Protein AF-A0A7S3HVS8-F1 (afdb_monomer)

Mean predicted aligned error: 10.33 Å

Secondary structure (DSSP, 8-state):
-HHHHHHHHTT-----HHHHHHHTT--EEEEEIIIIIS---EEEEEEEEHHHHS-STTS-TTS------HHHHHHHHHHHHTT---HHHHHHHHHHHHH-GGGGG--SEEEEEEEEETTTEEEEEEEEPPPP-----SS-----------------EEEEEEE-HHHHHHTT----GGGHHHHHHHHHHTT-EEEEEEETTEEEEEEEEEESSSS-TTHHHHHHIIIIIS--EEEEE-SS-HHHHHHHHHHTT----

Nearest PDB structures (foldseek):
  2b8e-assemb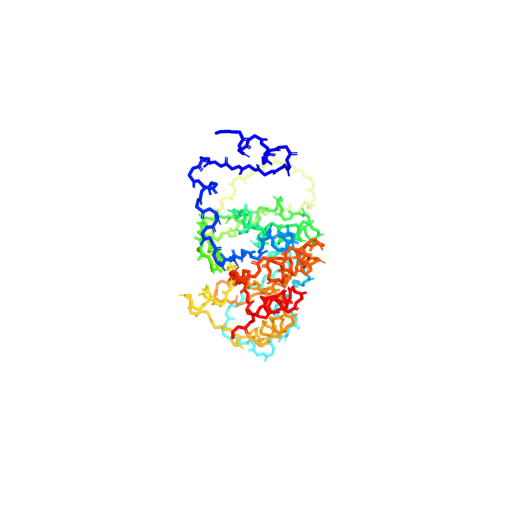ly1_A  TM=8.449E-01  e=7.555E-13  Archaeoglobus fulgidus
  3a1e-assembly1_A  TM=8.587E-01  e=4.313E-12  Archaeoglobus fulgidus
  3a1c-assembly1_A  TM=8.539E-01  e=8.659E-12  Archaeoglobus fulgidus
  4byg-assembly1_A  TM=5.646E-01  e=3.292E-11  Legionella pneumophila subsp. pneumophila str. Philadelphia 1
  7qbz-assembly1_A  TM=5.536E-01  e=2.880E-09  Sulfitobacter sp. NAS-14.1

Solvent-accessible surface area (backbone atoms only — not comparable to full-atom values): 15118 Å² total; per-residue (Å²): 121,66,66,48,56,56,35,43,78,72,74,40,86,62,93,55,71,66,55,65,61,53,57,76,72,62,59,65,49,73,37,55,37,78,55,66,37,19,74,53,58,46,39,62,77,44,82,42,46,50,64,73,74,64,55,68,89,78,54,62,87,82,60,86,72,82,86,70,54,72,68,54,51,44,29,51,51,39,64,63,29,71,80,43,90,47,55,67,31,49,22,50,42,56,47,33,50,70,79,42,65,57,39,88,76,52,66,54,57,41,84,76,44,79,43,81,43,89,97,25,38,39,41,31,32,34,30,51,46,83,73,82,83,75,79,78,86,79,76,94,80,79,97,67,91,71,88,70,75,82,70,83,71,73,66,57,67,44,45,37,39,40,25,33,66,67,42,38,57,75,71,68,47,65,44,75,57,86,52,44,46,61,54,52,54,54,44,32,72,74,32,30,48,62,37,36,34,27,50,70,72,38,69,40,35,45,36,32,28,41,56,89,47,79,44,38,91,61,40,41,60,52,47,45,42,41,40,75,72,67,67,30,47,60,43,76,48,72,92,66,55,68,46,39,49,50,54,38,29,62,72,42,72,38,76,80,132

pLDDT: mean 82.67, std 16.22, range [33.88, 97.12]

Radius of gyration: 24.71 Å; Cα contacts (8 Å, |Δi|>4): 389; chains: 1; bounding box: 69×45×69 Å

Foldseek 3Di:
DVVQVVCVVVVHHDDDPVSVVVVVVAQEDADEVAVTFAVNQKAWDDKDFLDPPQDVPPPDPPDPDPDDDPQRVLLVLLQQLVVPPHSVSVNSNVVSCVVPVCSVVDPQKDWPDWDADPLWGIKTKIWGDPDPDDDPDDDDDDDDPPPDDPPCPPTDIKIKTKGDPVSCVVVVQDCPPSCNVVVQVVLVLVLWFWIWIDINSHTTIITTMDGPDLGPPCSLVVLCCCCVVVVHQYHYDYSGDPNNVVSSCVVSVHDDD

Organism: NCBI:txid182087

Sequence (257 aa):
MVGTGIAASFGCLIKGGDVLENINGITMVVFDKTGTLTAGSPSVKDLINVVMKFKPDKVDPTLKIEKLTKEELLTILHICESSSEHPLAQAMIARVKIDHPQAEKDTTFKLDKFTNINGEGVFAKISRQPQPFTLGDEDGKHEETRDTAVTTQKRKQMTVLCGNDKLLERFNIDLDFNNFRLNMESLEKEGKTVVCMVIDEIPRLLISMEEDHLSKPESLGVVTYLRDVMHLQVAMITGDNEHAAMKVARHLDIPTQ

Structure (mmCIF, N/CA/C/O backbone):
data_AF-A0A7S3HVS8-F1
#
_entry.id   AF-A0A7S3HVS8-F1
#
loop_
_atom_site.group_PDB
_atom_site.id
_atom_site.type_symbol
_atom_site.label_atom_id
_atom_site.label_alt_id
_atom_site.label_comp_id
_atom_site.label_asym_id
_atom_site.label_entity_id
_atom_site.label_seq_id
_atom_site.pdbx_PDB_ins_code
_atom_site.Cartn_x
_atom_site.Cartn_y
_atom_site.Cartn_z
_atom_site.occupancy
_atom_site.B_iso_or_equiv
_atom_site.auth_seq_id
_atom_site.auth_comp_id
_atom_site.auth_asym_id
_atom_site.auth_atom_id
_atom_site.pdbx_PDB_model_num
ATOM 1 N N . MET A 1 1 ? -33.029 18.715 17.774 1.00 62.62 1 MET A N 1
ATOM 2 C CA . MET A 1 1 ? -31.849 19.371 17.157 1.00 62.62 1 MET A CA 1
ATOM 3 C C . MET A 1 1 ? -30.836 19.934 18.172 1.00 62.62 1 MET A C 1
ATOM 5 O O . MET A 1 1 ? -29.772 20.363 17.763 1.00 62.62 1 MET A O 1
ATOM 9 N N . VAL A 1 2 ? -31.097 19.902 19.490 1.00 83.25 2 VAL A N 1
ATOM 10 C CA . VAL A 1 2 ? -30.117 20.343 20.512 1.00 83.25 2 VAL A CA 1
ATOM 11 C C . VAL A 1 2 ? -28.917 19.384 20.619 1.00 83.25 2 VAL A C 1
ATOM 13 O O . VAL A 1 2 ? -27.785 19.835 20.750 1.00 83.25 2 VAL A O 1
ATOM 16 N N . GLY A 1 3 ? -29.142 18.069 20.484 1.00 83.62 3 GLY A N 1
ATOM 17 C CA . GLY A 1 3 ? -28.089 17.049 20.613 1.00 83.62 3 GLY A CA 1
ATOM 18 C C . GLY A 1 3 ? -26.937 17.187 19.611 1.00 83.62 3 GLY A C 1
ATOM 19 O O . GLY A 1 3 ? -25.781 17.047 19.992 1.00 83.62 3 GLY A O 1
ATOM 20 N N . THR A 1 4 ? -27.221 17.554 18.356 1.00 88.38 4 THR A N 1
ATOM 21 C CA . THR A 1 4 ? -26.181 17.797 17.339 1.00 88.38 4 THR A CA 1
ATOM 22 C C . THR A 1 4 ? -25.345 19.041 17.655 1.00 88.38 4 THR A C 1
ATOM 24 O O . THR A 1 4 ? -24.153 19.061 17.368 1.00 88.38 4 THR A O 1
ATOM 27 N N . GLY A 1 5 ? -25.944 20.063 18.281 1.00 89.19 5 GLY A N 1
ATOM 28 C CA . GLY A 1 5 ? -25.231 21.262 18.735 1.00 89.19 5 GLY A CA 1
ATOM 29 C C . GLY A 1 5 ? -24.308 20.988 19.924 1.00 89.19 5 GLY A C 1
ATOM 30 O O . GLY A 1 5 ? -23.183 21.474 19.945 1.00 89.19 5 GLY A O 1
ATOM 31 N N . ILE A 1 6 ? -24.746 20.157 20.879 1.00 90.69 6 ILE A N 1
ATOM 32 C CA . ILE A 1 6 ? -23.895 19.711 21.994 1.00 90.69 6 ILE A CA 1
ATOM 33 C C . ILE A 1 6 ? -22.717 18.889 21.460 1.00 90.69 6 ILE A C 1
ATOM 35 O O . ILE A 1 6 ? -21.579 19.169 21.820 1.00 90.69 6 ILE A O 1
ATOM 39 N N . ALA A 1 7 ? -22.973 17.926 20.568 1.00 90.88 7 ALA A N 1
ATOM 40 C CA . ALA A 1 7 ? -21.927 17.114 19.946 1.00 90.88 7 ALA A CA 1
ATOM 41 C C . ALA A 1 7 ? -20.866 17.978 19.235 1.00 90.88 7 ALA A C 1
ATOM 43 O O . ALA A 1 7 ? -19.670 17.747 19.410 1.00 90.88 7 ALA A O 1
ATOM 44 N N . ALA A 1 8 ? -21.287 19.024 18.515 1.00 92.62 8 ALA A N 1
ATOM 45 C CA . ALA A 1 8 ? -20.373 19.946 17.840 1.00 92.62 8 ALA A CA 1
ATOM 46 C C . ALA A 1 8 ? -19.447 20.697 18.816 1.00 92.62 8 ALA A C 1
ATOM 48 O O . ALA A 1 8 ? -18.271 20.883 18.508 1.00 92.62 8 ALA A O 1
ATOM 49 N N . SER A 1 9 ? -19.927 21.058 20.012 1.00 94.31 9 SER A N 1
ATOM 50 C CA . SER A 1 9 ? -19.095 21.660 21.072 1.00 94.31 9 SER A CA 1
ATOM 51 C C . SER A 1 9 ? -18.004 20.718 21.601 1.00 94.31 9 SER A C 1
ATOM 53 O O . SER A 1 9 ? -17.026 21.190 22.174 1.00 94.31 9 SER A O 1
ATOM 55 N N . PHE A 1 10 ? -18.147 19.406 21.386 1.00 93.25 10 PHE A N 1
ATOM 56 C CA . PHE A 1 10 ? -17.132 18.385 21.673 1.00 93.25 10 PHE A CA 1
ATOM 57 C C . PHE A 1 10 ? -16.332 17.961 20.428 1.00 93.25 10 PHE A C 1
ATOM 59 O O . PHE A 1 10 ? -15.576 16.996 20.482 1.00 93.25 10 PHE A O 1
ATOM 66 N N . GLY A 1 11 ? -16.483 18.662 19.298 1.00 93.69 11 GLY A N 1
ATOM 67 C CA . GLY A 1 11 ? -15.787 18.341 18.048 1.00 93.69 11 GLY A CA 1
ATOM 68 C C . GLY A 1 11 ? -16.400 17.181 17.254 1.00 93.69 11 GLY A C 1
ATOM 69 O O . GLY A 1 11 ? -15.793 16.710 16.296 1.00 93.69 11 GLY A O 1
ATOM 70 N N . CYS A 1 12 ? -17.605 16.725 17.606 1.00 91.88 12 CYS A N 1
ATOM 71 C CA . CYS A 1 12 ? -18.313 15.669 16.888 1.00 91.88 12 CYS A CA 1
ATOM 72 C C . CYS A 1 12 ? -19.323 16.263 15.896 1.00 91.88 12 CYS A C 1
ATOM 74 O O . CYS A 1 12 ? -20.314 16.882 16.288 1.00 91.88 12 CYS A O 1
ATOM 76 N N . LEU A 1 13 ? -19.111 16.036 14.598 1.00 94.06 13 LEU A N 1
ATOM 77 C CA . LEU A 1 13 ? -20.052 16.445 13.555 1.00 94.06 13 LEU A CA 1
ATOM 78 C C . LEU A 1 13 ? -21.034 15.311 13.238 1.00 94.06 13 LEU A C 1
ATOM 80 O O . LEU A 1 13 ? -20.653 14.312 12.633 1.00 94.06 13 LEU A O 1
ATOM 84 N N . ILE A 1 14 ? -22.311 15.495 13.581 1.00 91.00 14 ILE A N 1
ATOM 85 C CA . ILE A 1 14 ? -23.375 14.523 13.292 1.00 91.00 14 ILE A CA 1
ATOM 86 C C . ILE A 1 14 ? -24.316 15.088 12.225 1.00 91.00 14 ILE A C 1
ATOM 88 O O . ILE A 1 14 ? -24.925 16.143 12.410 1.00 91.00 14 ILE A O 1
ATOM 92 N N . LYS A 1 15 ? -24.435 14.383 11.095 1.00 89.88 15 LYS A N 1
ATOM 93 C CA . LYS A 1 15 ? -25.248 14.793 9.942 1.00 89.88 15 LYS A CA 1
ATOM 94 C C . LYS A 1 15 ? -26.636 14.143 9.988 1.00 89.88 15 LYS A C 1
ATOM 96 O O . LYS A 1 15 ? -26.857 13.148 9.314 1.00 89.88 15 LYS A O 1
ATOM 101 N N . GLY A 1 16 ? -27.551 14.725 10.762 1.00 86.56 16 GLY A N 1
ATOM 102 C CA . GLY A 1 16 ? -28.942 14.257 10.879 1.00 86.56 16 GLY A CA 1
ATOM 103 C C . GLY A 1 16 ? -29.340 13.910 12.315 1.00 86.56 16 GLY A C 1
ATOM 104 O O . GLY A 1 16 ? -28.497 13.567 13.140 1.00 86.56 16 GLY A O 1
ATOM 105 N N . GLY A 1 17 ? -30.627 14.062 12.639 1.00 85.88 17 GLY A N 1
ATOM 106 C CA . GLY A 1 17 ? -31.164 13.704 13.961 1.00 85.88 17 GLY A CA 1
ATOM 107 C C . GLY A 1 17 ? -31.431 12.204 14.109 1.00 85.88 17 GLY A C 1
ATOM 108 O O . GLY A 1 17 ? -31.236 11.649 15.181 1.00 85.88 17 GLY A O 1
ATOM 109 N N . ASP A 1 18 ? -31.783 11.552 13.007 1.00 89.75 18 ASP A N 1
ATOM 110 C CA . ASP A 1 18 ? -31.950 10.106 12.859 1.00 89.75 18 ASP A CA 1
ATOM 111 C C . ASP A 1 18 ? -30.661 9.333 13.180 1.00 89.75 18 ASP A C 1
ATOM 113 O O . ASP A 1 18 ? -30.699 8.290 13.825 1.00 89.75 18 ASP A O 1
ATOM 117 N N . VAL A 1 19 ? -29.494 9.876 12.816 1.00 90.75 19 VAL A N 1
ATOM 118 C CA . VAL A 1 19 ? -28.190 9.272 13.143 1.00 90.75 19 VAL A CA 1
ATOM 119 C C . VAL A 1 19 ? -27.964 9.188 14.659 1.00 90.75 19 VAL A C 1
ATOM 121 O O . VAL A 1 19 ? -27.445 8.183 15.142 1.00 90.75 19 VAL A O 1
ATOM 124 N N . LEU A 1 20 ? -28.377 10.213 15.418 1.00 86.94 20 LEU A N 1
ATOM 125 C CA . LEU A 1 20 ? -28.283 10.211 16.885 1.00 86.94 20 LEU A CA 1
ATOM 126 C C . LEU A 1 20 ? -29.159 9.123 17.511 1.00 86.94 20 LEU A C 1
ATOM 128 O O . LEU A 1 20 ? -28.749 8.502 18.488 1.00 86.94 20 LEU A O 1
ATOM 132 N N . GLU A 1 21 ? -30.346 8.897 16.954 1.00 87.19 21 GLU A N 1
ATOM 133 C CA . GLU A 1 21 ? -31.264 7.856 17.421 1.00 87.19 21 GLU A CA 1
ATOM 134 C C . GLU A 1 21 ? -30.720 6.458 17.095 1.00 87.19 21 GLU A C 1
ATOM 136 O O . GLU A 1 21 ? -30.712 5.574 17.954 1.00 87.19 21 GLU A O 1
ATOM 141 N N . ASN A 1 22 ? -30.179 6.279 15.886 1.00 89.81 22 ASN A N 1
ATOM 142 C CA . ASN A 1 22 ? -29.647 5.001 15.413 1.00 89.81 22 ASN A CA 1
ATOM 143 C C . ASN A 1 22 ? -28.369 4.564 16.144 1.00 89.81 22 ASN A C 1
ATOM 145 O O . ASN A 1 22 ? -28.172 3.366 16.353 1.00 89.81 22 ASN A O 1
ATOM 149 N N . ILE A 1 23 ? -27.511 5.505 16.562 1.00 90.69 23 ILE A N 1
ATOM 150 C CA . ILE A 1 23 ? -26.254 5.199 17.273 1.00 90.69 23 ILE A CA 1
ATOM 151 C C . ILE A 1 23 ? -26.493 4.375 18.544 1.00 90.69 23 ILE A C 1
ATOM 153 O O . ILE A 1 23 ? -25.687 3.504 18.862 1.00 90.69 23 ILE A O 1
ATOM 157 N N . ASN A 1 24 ? -27.610 4.598 19.243 1.00 87.75 24 ASN A N 1
ATOM 158 C CA . ASN A 1 24 ? -27.930 3.878 20.477 1.00 87.75 24 ASN A CA 1
ATOM 159 C C . ASN A 1 24 ? -28.154 2.367 20.262 1.00 87.75 24 ASN A C 1
ATOM 161 O O . ASN A 1 24 ? -28.041 1.589 21.203 1.00 87.75 24 ASN A O 1
ATOM 165 N N . GLY A 1 25 ? -28.489 1.945 19.039 1.00 92.50 25 GLY A N 1
ATOM 166 C CA . GLY A 1 25 ? -28.705 0.537 18.698 1.00 92.50 25 GLY A CA 1
ATOM 167 C C . GLY A 1 25 ? -27.450 -0.207 18.236 1.00 92.50 25 GLY A C 1
ATOM 168 O O . GLY A 1 25 ? -27.534 -1.398 17.941 1.00 92.50 25 GLY A O 1
ATOM 169 N N . ILE A 1 26 ? -26.303 0.469 18.121 1.00 94.94 26 ILE A N 1
ATOM 170 C CA . ILE A 1 26 ? -25.075 -0.142 17.606 1.00 94.94 26 ILE A CA 1
ATOM 171 C C . ILE A 1 26 ? -24.476 -1.074 18.661 1.00 94.94 26 ILE A C 1
ATOM 173 O O . ILE A 1 26 ? -24.279 -0.688 19.807 1.00 94.94 26 ILE A O 1
ATOM 177 N N . THR A 1 27 ? -24.126 -2.292 18.247 1.00 96.75 27 THR A N 1
ATOM 178 C CA . THR A 1 27 ? -23.463 -3.298 19.094 1.00 96.75 27 THR A CA 1
ATOM 179 C C . THR A 1 27 ? -22.018 -3.577 18.680 1.00 96.75 27 THR A C 1
ATOM 181 O O . THR A 1 27 ? -21.279 -4.221 19.424 1.00 96.75 27 THR A O 1
ATOM 184 N N . MET A 1 28 ? -21.609 -3.114 17.495 1.00 96.06 28 MET A N 1
ATOM 185 C CA . MET A 1 28 ? -20.282 -3.345 16.933 1.00 96.06 28 MET A CA 1
ATOM 186 C C . MET A 1 28 ? -19.733 -2.088 16.261 1.00 96.06 28 MET A C 1
ATOM 188 O O . MET A 1 28 ? -20.431 -1.433 15.488 1.00 96.06 28 MET A O 1
ATOM 192 N N . VAL A 1 29 ? -18.456 -1.805 16.505 1.00 96.12 29 VAL A N 1
ATOM 193 C CA . VAL A 1 29 ? -17.678 -0.787 15.796 1.00 96.12 29 VAL A CA 1
ATOM 194 C C . VAL A 1 29 ? -16.601 -1.487 14.976 1.00 96.12 29 VAL A C 1
ATOM 196 O O . VAL A 1 29 ? -15.766 -2.212 15.516 1.00 96.12 29 VAL A O 1
ATOM 199 N N . VAL A 1 30 ? -16.618 -1.263 13.664 1.00 96.69 30 VAL A N 1
ATOM 200 C CA . VAL A 1 30 ? -15.567 -1.731 12.756 1.00 96.69 30 VAL A CA 1
ATOM 201 C C . VAL A 1 30 ? -14.720 -0.531 12.370 1.00 96.69 30 VAL A C 1
ATOM 203 O O . VAL A 1 30 ? -15.211 0.403 11.737 1.00 96.69 30 VAL A O 1
ATOM 206 N N . PHE A 1 31 ? -13.457 -0.546 12.770 1.00 95.81 31 PHE A N 1
ATOM 207 C CA . PHE A 1 31 ? -12.507 0.491 12.410 1.00 95.81 31 PHE A CA 1
ATOM 208 C C . PHE A 1 31 ? -11.869 0.188 11.062 1.00 95.81 31 PHE A C 1
ATOM 210 O O . PHE A 1 31 ? -11.386 -0.919 10.831 1.00 95.81 31 PHE A O 1
ATOM 217 N N . ASP A 1 32 ? -11.795 1.199 10.203 1.00 92.75 32 ASP A N 1
ATOM 218 C CA . ASP A 1 32 ? -10.750 1.207 9.187 1.00 92.75 32 ASP A CA 1
ATOM 219 C C . ASP A 1 32 ? -9.382 1.334 9.879 1.00 92.75 32 ASP A C 1
ATOM 221 O O . ASP A 1 32 ? -9.266 1.923 10.961 1.00 92.75 32 ASP A O 1
ATOM 225 N N . LYS A 1 33 ? -8.335 0.765 9.289 1.00 89.50 33 LYS A N 1
ATOM 226 C CA . LYS A 1 33 ? -6.991 0.834 9.869 1.00 89.50 33 LYS A CA 1
ATOM 227 C C . LYS A 1 33 ? -6.319 2.160 9.525 1.00 89.50 33 LYS A C 1
ATOM 229 O O . LYS A 1 33 ? -6.019 2.960 10.415 1.00 89.50 33 LYS A O 1
ATOM 234 N N . THR A 1 34 ? -6.088 2.381 8.234 1.00 84.31 34 THR A N 1
ATOM 235 C CA . THR A 1 34 ? -5.174 3.409 7.733 1.00 84.31 34 THR A CA 1
ATOM 236 C C . THR A 1 34 ? -5.811 4.791 7.828 1.00 84.31 34 THR A C 1
ATOM 238 O O . THR A 1 34 ? -6.890 5.027 7.302 1.00 84.31 34 THR A O 1
ATOM 241 N N . GLY A 1 35 ? -5.170 5.719 8.541 1.00 84.69 35 GLY A N 1
ATOM 242 C CA . GLY A 1 35 ? -5.695 7.077 8.756 1.00 84.69 35 GLY A CA 1
ATOM 243 C C . GLY A 1 35 ? -6.780 7.183 9.839 1.00 84.69 35 GLY A C 1
ATOM 244 O O . GLY A 1 35 ? -7.073 8.286 10.312 1.00 84.69 35 GLY A O 1
ATOM 245 N N . THR A 1 36 ? -7.327 6.054 10.302 1.00 91.25 36 THR A N 1
ATOM 246 C CA . THR A 1 36 ? -8.280 5.996 11.420 1.00 91.25 36 THR A CA 1
ATOM 247 C C . THR A 1 36 ? -7.582 5.546 12.702 1.00 91.25 36 THR A C 1
ATOM 249 O O . THR A 1 36 ? -7.388 6.379 13.592 1.00 91.25 36 THR A O 1
ATOM 252 N N . LEU A 1 37 ? -7.163 4.277 12.785 1.00 92.00 37 LEU A N 1
ATOM 253 C CA . LEU A 1 37 ? -6.384 3.742 13.910 1.00 92.00 37 LEU A CA 1
ATOM 254 C C . LEU A 1 37 ? -4.900 4.090 13.801 1.00 92.00 37 LEU A C 1
ATOM 256 O O . LEU A 1 37 ? -4.220 4.228 14.813 1.00 92.00 37 LEU A O 1
ATOM 260 N N . THR A 1 38 ? -4.389 4.241 12.586 1.00 88.62 38 THR A N 1
ATOM 261 C CA . THR A 1 38 ? -3.007 4.649 12.329 1.00 88.62 38 THR A CA 1
ATOM 262 C C . THR A 1 38 ? -2.957 6.065 11.770 1.00 88.62 38 THR A C 1
ATOM 264 O O . THR A 1 38 ? -3.983 6.636 11.392 1.00 88.62 38 THR A O 1
ATOM 267 N N . ALA A 1 39 ? -1.769 6.670 11.741 1.00 85.50 39 ALA A N 1
ATOM 268 C CA . ALA A 1 39 ? -1.612 8.034 11.240 1.00 85.50 39 ALA A CA 1
ATOM 269 C C . ALA A 1 39 ? -1.901 8.139 9.732 1.00 85.50 39 ALA A C 1
ATOM 271 O O . ALA A 1 39 ? -2.218 9.227 9.253 1.00 85.50 39 ALA A O 1
ATOM 272 N N . GLY A 1 40 ? -1.830 7.024 8.991 1.00 80.44 40 GLY A N 1
ATOM 273 C CA . GLY A 1 40 ? -2.059 7.020 7.546 1.00 80.44 40 GLY A CA 1
ATOM 274 C C . GLY A 1 40 ? -0.925 7.685 6.765 1.00 80.44 40 GLY A C 1
ATOM 275 O O . GLY A 1 40 ? -1.122 8.129 5.637 1.00 80.44 40 GLY A O 1
ATOM 276 N N . SER A 1 41 ? 0.261 7.759 7.371 1.00 82.44 41 SER A N 1
ATOM 277 C CA . SER A 1 41 ? 1.467 8.366 6.811 1.00 82.44 41 SER A CA 1
ATOM 278 C C . SER A 1 41 ? 2.557 7.297 6.648 1.00 82.44 41 SER A C 1
ATOM 280 O O . SER A 1 41 ? 3.449 7.191 7.496 1.00 82.44 41 SER A O 1
ATOM 282 N N . PRO A 1 42 ? 2.474 6.451 5.606 1.00 84.31 42 PRO A N 1
ATOM 283 C CA . PRO A 1 42 ? 3.497 5.446 5.352 1.00 84.31 42 PRO A CA 1
ATOM 284 C C . PRO A 1 42 ? 4.809 6.106 4.910 1.00 84.31 42 PRO A C 1
ATOM 286 O O . PRO A 1 42 ? 4.803 7.146 4.249 1.00 84.31 42 PRO A O 1
ATOM 289 N N . SER A 1 43 ? 5.942 5.478 5.220 1.00 85.25 43 SER A N 1
ATOM 290 C CA . SER A 1 43 ? 7.261 5.882 4.731 1.00 85.25 43 SER A CA 1
ATOM 291 C C . SER A 1 43 ? 8.002 4.696 4.107 1.00 85.25 43 SER A C 1
ATOM 293 O O . SER A 1 43 ? 7.905 3.556 4.568 1.00 85.25 43 SER A O 1
ATOM 295 N N . VAL A 1 44 ? 8.734 4.947 3.015 1.00 88.50 44 VAL A N 1
ATOM 296 C CA . VAL A 1 44 ? 9.544 3.910 2.356 1.00 88.50 44 VAL A CA 1
ATOM 297 C C . VAL A 1 44 ? 10.793 3.639 3.189 1.00 88.50 44 VAL A C 1
ATOM 299 O O . VAL A 1 44 ? 11.635 4.530 3.364 1.00 88.50 44 VAL A O 1
ATOM 302 N N . LYS A 1 45 ? 10.935 2.398 3.661 1.00 88.19 45 LYS A N 1
ATOM 303 C CA . LYS A 1 45 ? 12.111 1.944 4.410 1.00 88.19 45 LYS A CA 1
ATOM 304 C C . LYS A 1 45 ? 13.200 1.470 3.455 1.00 88.19 45 LYS A C 1
ATOM 306 O O . LYS A 1 45 ? 14.305 2.015 3.486 1.00 88.19 45 LYS A O 1
ATOM 311 N N . ASP A 1 46 ? 12.861 0.551 2.550 1.00 84.00 46 ASP A N 1
ATOM 312 C CA . ASP A 1 46 ? 13.811 -0.054 1.617 1.00 84.00 46 ASP A CA 1
ATOM 313 C C . ASP A 1 46 ? 13.361 0.079 0.153 1.00 84.00 46 ASP A C 1
ATOM 315 O O . ASP A 1 46 ? 12.213 -0.188 -0.191 1.00 84.00 46 ASP A O 1
ATOM 319 N N . LEU A 1 47 ? 14.308 0.428 -0.724 1.00 84.38 47 LEU A N 1
ATOM 320 C CA . LEU A 1 47 ? 14.196 0.350 -2.187 1.00 84.38 47 LEU A CA 1
ATOM 321 C C . LEU A 1 47 ? 15.217 -0.671 -2.689 1.00 84.38 47 LEU A C 1
ATOM 323 O O . LEU A 1 47 ? 16.404 -0.369 -2.852 1.00 84.38 47 LEU A O 1
ATOM 327 N N . ILE A 1 48 ? 14.771 -1.905 -2.896 1.00 81.75 48 ILE A N 1
ATOM 328 C CA . ILE A 1 48 ? 15.642 -3.026 -3.240 1.00 81.75 48 ILE A CA 1
ATOM 329 C C . ILE A 1 48 ? 15.560 -3.278 -4.741 1.00 81.75 48 ILE A C 1
ATOM 331 O O . ILE A 1 48 ? 14.569 -3.795 -5.246 1.00 81.75 48 ILE A O 1
ATOM 335 N N . ASN A 1 49 ? 16.643 -2.968 -5.455 1.00 79.69 49 ASN A N 1
ATOM 336 C CA . ASN A 1 49 ? 16.800 -3.387 -6.842 1.00 79.69 49 ASN A CA 1
ATOM 337 C C . ASN A 1 49 ? 17.231 -4.850 -6.909 1.00 79.69 49 ASN A C 1
ATOM 339 O O . ASN A 1 49 ? 18.392 -5.177 -6.648 1.00 79.69 49 ASN A O 1
ATOM 343 N N . VAL A 1 50 ? 16.293 -5.721 -7.271 1.00 70.00 50 VAL A N 1
ATOM 344 C CA . VAL A 1 50 ? 16.504 -7.172 -7.243 1.00 70.00 50 VAL A CA 1
ATOM 345 C C . VAL A 1 50 ? 17.474 -7.614 -8.340 1.00 70.00 50 VAL A C 1
ATOM 347 O O . VAL A 1 50 ? 18.328 -8.463 -8.095 1.00 70.00 50 VAL A O 1
ATOM 350 N N . VAL A 1 51 ? 17.443 -6.967 -9.509 1.00 67.19 51 VAL A N 1
ATOM 351 C CA . VAL A 1 51 ? 18.352 -7.281 -10.626 1.00 67.19 51 VAL A CA 1
ATOM 352 C C . VAL A 1 51 ? 19.807 -6.940 -10.285 1.00 67.19 51 VAL A C 1
ATOM 354 O O . VAL A 1 51 ? 20.715 -7.690 -10.638 1.00 67.19 51 VAL A O 1
ATOM 357 N N . MET A 1 52 ? 20.050 -5.826 -9.585 1.00 61.16 52 MET A N 1
ATOM 358 C CA . MET A 1 52 ? 21.413 -5.401 -9.232 1.00 61.16 52 MET A CA 1
ATOM 359 C C . MET A 1 52 ? 21.952 -6.054 -7.955 1.00 61.16 52 MET A C 1
ATOM 361 O O . MET A 1 52 ? 23.144 -6.353 -7.881 1.00 61.16 52 MET A O 1
ATOM 365 N N . LYS A 1 53 ? 21.103 -6.284 -6.946 1.00 59.78 53 LYS A N 1
ATOM 366 C CA . LYS A 1 53 ? 21.540 -6.791 -5.635 1.00 59.78 53 LYS A CA 1
ATOM 367 C C . LYS A 1 53 ? 21.911 -8.276 -5.660 1.00 59.78 53 LYS A C 1
ATOM 369 O O . LYS A 1 53 ? 22.800 -8.675 -4.914 1.00 59.78 53 LYS A O 1
ATOM 374 N N . PHE A 1 54 ? 21.272 -9.082 -6.512 1.00 55.31 54 PHE A N 1
ATOM 375 C CA . PHE A 1 54 ? 21.373 -10.544 -6.423 1.00 55.31 54 PHE A CA 1
ATOM 376 C C . PHE A 1 54 ? 22.277 -11.232 -7.449 1.00 55.31 54 PHE A C 1
ATOM 378 O O . PHE A 1 54 ? 22.342 -12.450 -7.406 1.00 55.31 54 PHE A O 1
ATOM 385 N N . LYS A 1 55 ? 23.035 -10.473 -8.259 1.00 52.06 55 LYS A N 1
ATOM 386 C CA . LYS A 1 55 ? 23.967 -10.938 -9.311 1.00 52.06 55 LYS A CA 1
ATOM 387 C C . LYS A 1 55 ? 23.355 -11.963 -10.299 1.00 52.06 55 LYS A C 1
ATOM 389 O O . LYS A 1 55 ? 22.880 -13.022 -9.912 1.00 52.06 55 LYS A O 1
ATOM 394 N N . PRO A 1 56 ? 23.403 -11.705 -11.614 1.00 48.84 56 PRO A N 1
ATOM 395 C CA . PRO A 1 56 ? 22.690 -12.484 -12.625 1.00 48.84 56 PRO A CA 1
ATOM 396 C C . PRO A 1 56 ? 23.347 -13.837 -12.959 1.00 48.84 56 PRO A C 1
ATOM 398 O O . PRO A 1 56 ? 23.352 -14.238 -14.116 1.00 48.84 56 PRO A O 1
ATOM 401 N N . ASP A 1 57 ? 23.873 -14.576 -11.982 1.00 47.78 57 ASP A N 1
ATOM 402 C CA . ASP A 1 57 ? 24.438 -15.914 -12.222 1.00 47.78 57 ASP A CA 1
ATOM 403 C C . ASP A 1 57 ? 23.335 -16.953 -12.540 1.00 47.78 57 ASP A C 1
ATOM 405 O O . ASP A 1 57 ? 23.621 -18.067 -12.973 1.00 47.78 57 ASP A O 1
ATOM 409 N N . LYS A 1 58 ? 22.059 -16.574 -12.353 1.00 50.09 58 LYS A N 1
ATOM 410 C CA . LYS A 1 58 ? 20.851 -17.348 -12.694 1.00 50.09 58 LYS A CA 1
ATOM 411 C C . LYS A 1 58 ? 19.861 -16.600 -13.593 1.00 50.09 58 LYS A C 1
ATOM 413 O O . LYS A 1 58 ? 18.711 -17.015 -13.712 1.00 50.09 58 LYS A O 1
ATOM 418 N N . VAL A 1 59 ? 20.264 -15.487 -14.206 1.00 54.25 59 VAL A N 1
ATOM 419 C CA . VAL A 1 59 ? 19.431 -14.891 -15.256 1.00 54.25 59 VAL A CA 1
ATOM 420 C C . VAL A 1 59 ? 19.681 -15.704 -16.510 1.00 54.25 59 VAL A C 1
ATOM 422 O O . VAL A 1 59 ? 20.823 -15.786 -16.958 1.00 54.25 59 VAL A O 1
ATOM 425 N N . ASP A 1 60 ? 18.632 -16.321 -17.050 1.00 54.16 60 ASP A N 1
ATOM 426 C CA . ASP A 1 60 ? 18.718 -17.016 -18.328 1.00 54.16 60 ASP A CA 1
ATOM 427 C C . ASP A 1 60 ? 19.351 -16.061 -19.364 1.00 54.16 60 ASP A C 1
ATOM 429 O O . ASP A 1 60 ? 18.787 -14.998 -19.645 1.00 54.16 60 ASP A O 1
ATOM 433 N N . PRO A 1 61 ? 20.532 -16.389 -19.917 1.00 54.41 61 PRO A N 1
ATOM 434 C CA . PRO A 1 61 ? 21.239 -15.522 -20.855 1.00 54.41 61 PRO A CA 1
ATOM 435 C C . PRO A 1 61 ? 20.463 -15.286 -22.162 1.00 54.41 61 PRO A C 1
ATOM 437 O O . PRO A 1 61 ? 20.854 -14.428 -22.957 1.00 54.41 61 PRO A O 1
ATOM 440 N N . THR A 1 62 ? 19.367 -16.017 -22.396 1.00 52.44 62 THR A N 1
ATOM 441 C CA . THR A 1 62 ? 18.445 -15.800 -23.516 1.00 52.44 62 THR A CA 1
ATOM 442 C C . THR A 1 62 ? 17.415 -14.697 -23.251 1.00 52.44 62 THR A C 1
ATOM 444 O O . THR A 1 62 ? 16.897 -14.113 -24.212 1.00 52.44 62 THR A O 1
ATOM 447 N N . LEU A 1 63 ? 17.157 -14.334 -21.986 1.00 57.25 63 LEU A N 1
ATOM 448 C CA . LEU A 1 63 ? 16.295 -13.202 -21.659 1.00 57.25 63 LEU A CA 1
ATOM 449 C C . LEU A 1 63 ? 17.017 -11.891 -21.993 1.00 57.25 63 LEU A C 1
ATOM 451 O O . LEU A 1 63 ? 18.000 -11.494 -21.363 1.00 57.25 63 LEU A O 1
ATOM 455 N N . LYS A 1 64 ? 16.488 -11.167 -22.983 1.00 61.41 64 LYS A N 1
ATOM 456 C CA . LYS A 1 64 ? 16.925 -9.808 -23.329 1.00 61.41 64 LYS A CA 1
ATOM 457 C C . LYS A 1 64 ? 16.450 -8.812 -22.270 1.00 61.41 64 LYS A C 1
ATOM 459 O O . LYS A 1 64 ? 15.527 -8.036 -22.503 1.00 61.41 64 LYS A O 1
ATOM 464 N N . ILE A 1 65 ? 17.094 -8.825 -21.108 1.00 67.81 65 ILE A N 1
ATOM 465 C CA . ILE A 1 65 ? 16.819 -7.872 -20.035 1.00 67.81 65 ILE A CA 1
ATOM 466 C C . ILE A 1 65 ? 17.446 -6.528 -20.400 1.00 67.81 65 ILE A C 1
ATOM 468 O O . ILE A 1 65 ? 18.669 -6.399 -20.482 1.00 67.81 65 ILE A O 1
ATOM 472 N N . GLU A 1 66 ? 16.616 -5.503 -20.589 1.00 71.06 66 GLU A N 1
ATOM 473 C CA . GLU A 1 66 ? 17.127 -4.139 -20.704 1.00 71.06 66 GLU A CA 1
ATOM 474 C C . GLU A 1 66 ? 17.843 -3.762 -19.401 1.00 71.06 66 GLU A C 1
ATOM 476 O O . GLU A 1 66 ? 17.282 -3.887 -18.302 1.00 71.06 66 GLU A O 1
ATOM 481 N N . LYS A 1 67 ? 19.108 -3.353 -19.528 1.00 75.94 67 LYS A N 1
ATOM 482 C CA . LYS A 1 67 ? 19.892 -2.830 -18.412 1.00 75.94 67 LYS A CA 1
ATOM 483 C C . LYS A 1 67 ? 19.392 -1.421 -18.124 1.00 75.94 67 LYS A C 1
ATOM 485 O O . LYS A 1 67 ? 19.652 -0.520 -18.909 1.00 75.94 67 LYS A O 1
ATOM 490 N N . LEU A 1 68 ? 18.675 -1.282 -17.015 1.00 82.31 68 LEU A N 1
ATOM 491 C CA . LEU A 1 68 ? 18.227 -0.001 -16.485 1.00 82.31 68 LEU A CA 1
ATOM 492 C C . LEU A 1 68 ? 19.113 0.378 -15.300 1.00 82.31 68 LEU A C 1
ATOM 494 O O . LEU A 1 68 ? 19.399 -0.477 -14.450 1.00 82.31 68 LEU A O 1
ATOM 498 N N . THR A 1 69 ? 19.547 1.632 -15.238 1.00 87.00 69 THR A N 1
ATOM 499 C CA . THR A 1 69 ? 20.293 2.150 -14.085 1.00 87.00 69 THR A CA 1
ATOM 500 C C . THR A 1 69 ? 19.375 2.339 -12.873 1.00 87.00 69 THR A C 1
ATOM 502 O O . THR A 1 69 ? 18.148 2.225 -12.962 1.00 87.00 69 THR A O 1
ATOM 505 N N . LYS A 1 70 ? 19.960 2.617 -11.700 1.00 86.69 70 LYS A N 1
ATOM 506 C CA . LYS A 1 70 ? 19.171 2.918 -10.495 1.00 86.69 70 LYS A CA 1
ATOM 507 C C . LYS A 1 70 ? 18.319 4.169 -10.718 1.00 86.69 70 LYS A C 1
ATOM 509 O O . LYS A 1 70 ? 17.153 4.193 -10.349 1.00 86.69 70 LYS A O 1
ATOM 514 N N . GLU A 1 71 ? 18.915 5.178 -11.331 1.00 89.81 71 GLU A N 1
ATOM 515 C CA . GLU A 1 71 ? 18.331 6.482 -11.623 1.00 89.81 71 GLU A CA 1
ATOM 516 C C . GLU A 1 71 ? 17.166 6.353 -12.605 1.00 89.81 71 GLU A C 1
ATOM 518 O O . GLU A 1 71 ? 16.098 6.908 -12.361 1.00 89.81 71 GLU A O 1
ATOM 523 N N . GLU A 1 72 ? 17.321 5.547 -13.660 1.00 90.88 72 GLU A N 1
ATOM 524 C CA . GLU A 1 72 ? 16.236 5.272 -14.606 1.00 90.88 72 GLU A CA 1
ATOM 525 C C . GLU A 1 72 ? 15.056 4.579 -13.915 1.00 90.88 72 GLU A C 1
ATOM 527 O O . GLU A 1 72 ? 13.910 4.963 -14.126 1.00 90.88 72 GLU A O 1
ATOM 532 N N . LEU A 1 73 ? 15.314 3.601 -13.040 1.00 91.88 73 LEU A N 1
ATOM 533 C CA . LEU A 1 73 ? 14.252 2.924 -12.291 1.00 91.88 73 LEU A CA 1
ATOM 534 C C . LEU A 1 73 ? 13.506 3.867 -11.342 1.00 91.88 73 LEU A C 1
ATOM 536 O O . LEU A 1 73 ? 12.284 3.781 -11.248 1.00 91.88 73 LEU A O 1
ATOM 540 N N . LEU A 1 74 ? 14.218 4.765 -10.656 1.00 93.31 74 LEU A N 1
ATOM 541 C CA . LEU A 1 74 ? 13.597 5.765 -9.785 1.00 93.31 74 LEU A CA 1
ATOM 542 C C . LEU A 1 74 ? 12.773 6.778 -10.588 1.00 93.31 74 LEU A C 1
ATOM 544 O O . LEU A 1 74 ? 11.679 7.142 -10.164 1.00 93.31 74 LEU A O 1
ATOM 548 N N . THR A 1 75 ? 13.248 7.176 -11.766 1.00 93.75 75 THR A N 1
ATOM 549 C CA . THR A 1 75 ? 12.502 8.048 -12.683 1.0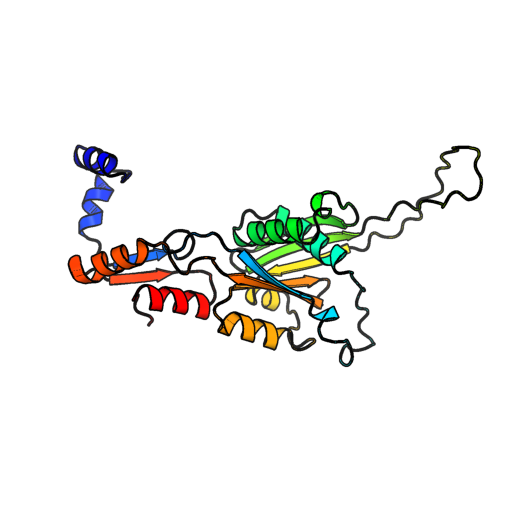0 93.75 75 THR A CA 1
ATOM 550 C C . THR A 1 75 ? 11.234 7.369 -13.194 1.00 93.75 75 THR A C 1
ATOM 552 O O . THR A 1 75 ? 10.161 7.969 -13.180 1.00 93.75 75 THR A O 1
ATOM 555 N N . ILE A 1 76 ? 11.315 6.091 -13.573 1.00 94.25 76 ILE A N 1
ATOM 556 C CA . ILE A 1 76 ? 10.144 5.305 -13.981 1.00 94.25 76 ILE A CA 1
ATOM 557 C C . ILE A 1 76 ? 9.133 5.196 -12.834 1.00 94.25 76 ILE A C 1
ATOM 559 O O . ILE A 1 76 ? 7.946 5.450 -13.052 1.00 94.25 76 ILE A O 1
ATOM 563 N N . LEU A 1 77 ? 9.596 4.876 -11.621 1.00 94.81 77 LEU A N 1
ATOM 564 C CA . LEU A 1 77 ? 8.751 4.811 -10.428 1.00 94.81 77 LEU A CA 1
ATOM 565 C C . LEU A 1 77 ? 8.053 6.154 -10.173 1.00 94.81 77 LEU A C 1
ATOM 567 O O . LEU A 1 77 ? 6.838 6.191 -9.993 1.00 94.81 77 LEU A O 1
ATOM 571 N N . HIS A 1 78 ? 8.800 7.260 -10.231 1.00 94.88 78 HIS A N 1
ATOM 572 C CA . HIS A 1 78 ? 8.253 8.604 -10.068 1.00 94.88 78 HIS A CA 1
ATOM 573 C C . HIS A 1 78 ? 7.151 8.906 -11.084 1.00 94.88 78 HIS A C 1
ATOM 575 O O . HIS A 1 78 ? 6.071 9.348 -10.697 1.00 94.88 78 HIS A O 1
ATOM 581 N N . ILE A 1 79 ? 7.389 8.637 -12.368 1.00 93.94 79 ILE A N 1
ATOM 582 C CA . ILE A 1 79 ? 6.420 8.909 -13.437 1.00 93.94 79 ILE A CA 1
ATOM 583 C C . ILE A 1 79 ? 5.136 8.092 -13.245 1.00 93.94 79 ILE A C 1
ATOM 585 O O . ILE A 1 79 ? 4.039 8.627 -13.419 1.00 93.94 79 ILE A O 1
ATOM 589 N N . CYS A 1 80 ? 5.260 6.812 -12.885 1.00 93.25 80 CYS A N 1
ATOM 590 C CA . CYS A 1 80 ? 4.105 5.931 -12.712 1.00 93.25 80 CYS A CA 1
ATOM 591 C C . CYS A 1 80 ? 3.264 6.326 -11.493 1.00 93.25 80 CYS A C 1
ATOM 593 O O . CYS A 1 80 ? 2.039 6.363 -11.584 1.00 93.25 80 CYS A O 1
ATOM 595 N N . GLU A 1 81 ? 3.911 6.664 -10.378 1.00 93.88 81 GLU A N 1
ATOM 596 C CA . GLU A 1 81 ? 3.222 6.978 -9.123 1.00 93.88 81 GLU A CA 1
ATOM 597 C C . GLU A 1 81 ? 2.718 8.421 -9.050 1.00 93.88 81 GLU A C 1
ATOM 599 O O . GLU A 1 81 ? 1.751 8.691 -8.344 1.00 93.88 81 GLU A O 1
ATOM 604 N N . SER A 1 82 ? 3.289 9.356 -9.818 1.00 92.44 82 SER A N 1
ATOM 605 C CA . SER A 1 82 ? 2.855 10.768 -9.811 1.00 92.44 82 SER A CA 1
ATOM 606 C C . SER A 1 82 ? 1.406 10.977 -10.252 1.00 92.44 82 SER A C 1
ATOM 608 O O . SER A 1 82 ? 0.821 12.014 -9.958 1.00 92.44 82 SER A O 1
ATOM 610 N N . SER A 1 83 ? 0.816 10.000 -10.945 1.00 88.31 83 SER A N 1
ATOM 611 C CA . SER A 1 83 ? -0.602 10.025 -11.331 1.00 88.31 83 SER A CA 1
ATOM 612 C C . SER A 1 83 ? -1.535 9.418 -10.270 1.00 88.31 83 SER A C 1
ATOM 614 O O . SER A 1 83 ? -2.747 9.384 -10.476 1.00 88.31 83 SER A O 1
ATOM 616 N N . SER A 1 84 ? -0.995 8.911 -9.157 1.00 87.94 84 SER A N 1
ATOM 617 C CA . SER A 1 84 ? -1.737 8.256 -8.080 1.00 87.94 84 SER A CA 1
ATOM 618 C C . SER A 1 84 ? -1.811 9.146 -6.837 1.00 87.94 84 SER A C 1
ATOM 620 O O . SER A 1 84 ? -0.804 9.618 -6.310 1.00 87.94 84 SER A O 1
ATOM 622 N N . GLU A 1 85 ? -3.021 9.342 -6.316 1.00 85.25 85 GLU A N 1
ATOM 623 C CA . GLU A 1 85 ? -3.259 10.071 -5.059 1.00 85.25 85 GLU A CA 1
ATOM 624 C C . GLU A 1 85 ? -3.117 9.171 -3.821 1.00 85.25 85 GLU A C 1
ATOM 626 O O . GLU A 1 85 ? -3.293 9.620 -2.689 1.00 85.25 85 GLU A O 1
ATOM 631 N N . HIS A 1 86 ? -2.801 7.886 -4.013 1.00 83.88 86 HIS A N 1
ATOM 632 C CA . HIS A 1 86 ? -2.718 6.931 -2.917 1.00 83.88 86 HIS A CA 1
ATOM 633 C C . HIS A 1 86 ? -1.587 7.309 -1.937 1.00 83.88 86 HIS A C 1
ATOM 635 O O . HIS A 1 86 ? -0.479 7.608 -2.387 1.00 83.88 86 HIS A O 1
ATOM 641 N N . PRO A 1 87 ? -1.781 7.222 -0.605 1.00 85.31 87 PRO A N 1
ATOM 642 C CA . PRO A 1 87 ? -0.730 7.540 0.369 1.00 85.31 87 PRO A CA 1
ATOM 643 C C . PRO A 1 87 ? 0.587 6.781 0.138 1.00 85.31 87 PRO A C 1
ATOM 645 O O . PRO A 1 87 ? 1.668 7.344 0.296 1.00 85.31 87 PRO A O 1
A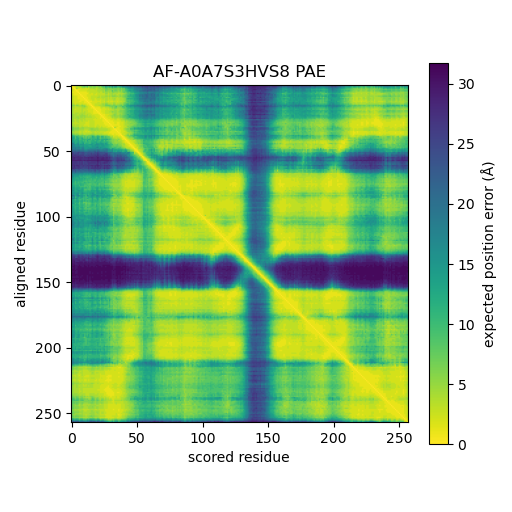TOM 648 N N . LEU A 1 88 ? 0.509 5.520 -0.310 1.00 87.19 88 LEU A N 1
ATOM 649 C CA . LEU A 1 88 ? 1.698 4.741 -0.690 1.00 87.19 88 LEU A CA 1
ATOM 650 C C . LEU A 1 88 ? 2.442 5.354 -1.894 1.00 87.19 88 LEU A C 1
ATOM 652 O O . LEU A 1 88 ? 3.666 5.452 -1.872 1.00 87.19 88 LEU A O 1
ATOM 656 N N . ALA A 1 89 ? 1.717 5.826 -2.911 1.00 90.31 89 ALA A N 1
ATOM 657 C CA . ALA A 1 89 ? 2.303 6.511 -4.063 1.00 90.31 89 ALA A CA 1
ATOM 658 C C . ALA A 1 89 ? 3.055 7.773 -3.631 1.00 90.31 89 ALA A C 1
ATOM 660 O O . ALA A 1 89 ? 4.208 7.989 -4.005 1.00 90.31 89 ALA A O 1
ATOM 661 N N . GLN A 1 90 ? 2.435 8.563 -2.753 1.00 90.50 90 GLN A N 1
ATOM 662 C CA . GLN A 1 90 ? 3.033 9.788 -2.223 1.00 90.50 90 GLN A CA 1
ATOM 663 C C . GLN A 1 90 ? 4.309 9.509 -1.423 1.00 90.50 90 GLN A C 1
ATOM 665 O O . GLN A 1 90 ? 5.311 10.205 -1.593 1.00 90.50 90 GLN A O 1
ATOM 670 N N . ALA A 1 91 ? 4.319 8.454 -0.609 1.00 90.69 91 ALA A N 1
ATOM 671 C CA . ALA A 1 91 ? 5.511 8.034 0.120 1.00 90.69 91 ALA A CA 1
ATOM 672 C C . ALA A 1 91 ? 6.638 7.553 -0.815 1.00 90.69 91 ALA A C 1
ATOM 674 O O . ALA A 1 91 ? 7.807 7.878 -0.583 1.00 90.69 91 ALA A O 1
ATOM 675 N N . MET A 1 92 ? 6.306 6.845 -1.902 1.00 93.38 92 MET A N 1
ATOM 676 C CA . MET A 1 92 ? 7.277 6.469 -2.937 1.00 93.38 92 MET A CA 1
ATOM 677 C C . MET A 1 92 ? 7.858 7.694 -3.644 1.00 93.38 92 MET A C 1
ATOM 679 O O . MET A 1 92 ? 9.078 7.806 -3.762 1.00 93.38 92 MET A O 1
ATOM 683 N N . ILE A 1 93 ? 7.023 8.658 -4.038 1.00 93.62 93 ILE A N 1
ATOM 684 C CA . ILE A 1 93 ? 7.476 9.915 -4.654 1.00 93.62 93 ILE A CA 1
ATOM 685 C C . ILE A 1 93 ? 8.370 10.704 -3.696 1.00 93.62 93 ILE A C 1
ATOM 687 O O . ILE A 1 93 ? 9.425 11.186 -4.108 1.00 93.62 93 ILE A O 1
ATOM 691 N N . ALA A 1 94 ? 7.985 10.823 -2.423 1.00 92.12 94 ALA A N 1
ATOM 692 C CA . ALA A 1 94 ? 8.789 11.503 -1.411 1.00 92.12 94 ALA A CA 1
ATOM 693 C C . ALA A 1 94 ? 10.173 10.855 -1.276 1.00 92.12 94 ALA A C 1
ATOM 695 O O . ALA A 1 94 ? 11.186 11.555 -1.232 1.00 92.12 94 ALA A O 1
ATOM 696 N N . ARG A 1 95 ? 10.231 9.519 -1.295 1.00 93.12 95 ARG A N 1
ATOM 697 C CA . ARG A 1 95 ? 11.498 8.792 -1.265 1.00 93.12 95 ARG A CA 1
ATOM 698 C C . ARG A 1 95 ? 12.329 9.006 -2.528 1.00 93.12 95 ARG A C 1
ATOM 700 O O . ARG A 1 95 ? 13.527 9.258 -2.417 1.00 93.12 95 ARG A O 1
ATOM 707 N N . VAL A 1 96 ? 11.713 8.965 -3.711 1.00 93.44 96 VAL A N 1
ATOM 708 C CA . VAL A 1 96 ? 12.414 9.246 -4.974 1.00 93.44 96 VAL A CA 1
ATOM 709 C C . VAL A 1 96 ? 12.977 10.668 -4.982 1.00 93.44 96 VAL A C 1
ATOM 711 O O . VAL A 1 96 ? 14.113 10.857 -5.399 1.00 93.44 96 VAL A O 1
ATOM 714 N N . LYS A 1 97 ? 12.250 11.662 -4.461 1.00 92.75 97 LYS A N 1
ATOM 715 C CA . LYS A 1 97 ? 12.745 13.046 -4.362 1.00 92.75 97 LYS A CA 1
ATOM 716 C C . LYS A 1 97 ? 14.000 13.178 -3.495 1.00 92.75 97 LYS A C 1
ATOM 718 O O . LYS A 1 97 ? 14.814 14.054 -3.763 1.00 92.75 97 LYS A O 1
ATOM 723 N N . ILE A 1 98 ? 14.167 12.318 -2.489 1.00 91.44 98 ILE A N 1
ATOM 724 C CA . ILE A 1 98 ? 15.378 12.258 -1.656 1.00 91.44 98 ILE A CA 1
ATOM 725 C C . ILE A 1 98 ? 16.512 11.540 -2.402 1.00 91.44 98 ILE A C 1
ATOM 727 O O . ILE A 1 98 ? 17.625 12.058 -2.471 1.00 91.44 98 ILE A O 1
ATOM 731 N N . ASP A 1 99 ? 16.233 10.364 -2.972 1.00 90.75 99 ASP A N 1
ATOM 732 C CA . ASP A 1 99 ? 17.259 9.490 -3.559 1.00 90.75 99 ASP A CA 1
ATOM 733 C C . ASP A 1 99 ? 17.703 9.925 -4.972 1.00 90.75 99 ASP A C 1
ATOM 735 O O . ASP A 1 99 ? 18.836 9.659 -5.377 1.00 90.75 99 ASP A O 1
ATOM 739 N N . HIS A 1 100 ? 16.822 10.578 -5.734 1.00 92.19 100 HIS A N 1
ATOM 740 C CA . HIS A 1 100 ? 17.065 11.097 -7.082 1.00 92.19 100 HIS A CA 1
ATOM 741 C C . HIS A 1 100 ? 16.247 12.385 -7.343 1.00 92.19 100 HIS A C 1
ATOM 743 O O . HIS A 1 100 ? 15.250 12.362 -8.069 1.00 92.19 100 HIS A O 1
ATOM 749 N N . PRO A 1 101 ? 16.674 13.545 -6.803 1.00 90.75 101 PRO A N 1
ATOM 750 C CA . PRO A 1 101 ? 15.933 14.810 -6.905 1.00 90.75 101 PRO A CA 1
ATOM 751 C C . PRO A 1 101 ? 15.651 15.289 -8.338 1.00 90.75 101 PRO A C 1
ATOM 753 O O . PRO A 1 101 ? 14.751 16.095 -8.556 1.00 90.75 101 PRO A O 1
ATOM 756 N N . GLN A 1 102 ? 16.429 14.819 -9.319 1.00 89.50 102 GLN A N 1
ATOM 757 C CA . GLN A 1 102 ? 16.260 15.184 -10.727 1.00 89.50 102 GLN A CA 1
ATOM 758 C C . GLN A 1 102 ? 15.143 14.400 -11.432 1.00 89.50 102 GLN A C 1
ATOM 760 O O . GLN A 1 102 ? 14.795 14.769 -12.549 1.00 89.50 102 GLN A O 1
ATOM 765 N N . ALA A 1 103 ? 14.535 13.393 -10.784 1.00 88.31 103 ALA A N 1
ATOM 766 C CA . ALA A 1 103 ? 13.499 12.534 -11.380 1.00 88.31 103 ALA A CA 1
ATOM 767 C C . ALA A 1 103 ? 12.336 13.338 -11.975 1.00 88.31 103 ALA A C 1
ATOM 769 O O . ALA A 1 103 ? 11.824 13.004 -13.034 1.00 88.31 103 ALA A O 1
ATOM 770 N N . GLU A 1 104 ? 11.933 14.415 -11.298 1.00 86.69 104 GLU A N 1
ATOM 771 C CA . GLU A 1 104 ? 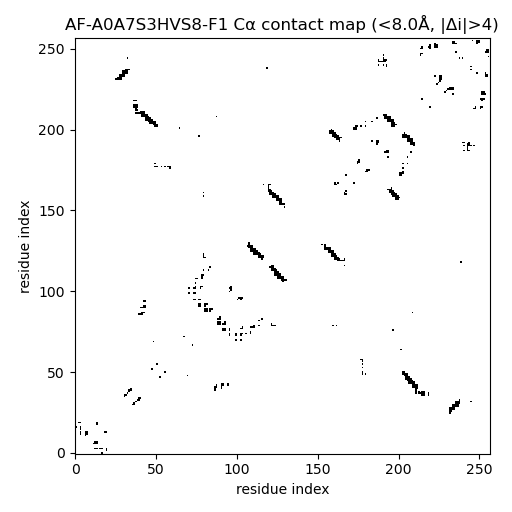10.799 15.257 -11.702 1.00 86.69 104 GLU A CA 1
ATOM 772 C C . GLU A 1 104 ? 11.087 16.072 -12.974 1.00 86.69 104 GLU A C 1
ATOM 774 O O . GLU A 1 104 ? 10.173 16.441 -13.708 1.00 86.69 104 GLU A O 1
ATOM 779 N N . LYS A 1 105 ? 12.365 16.350 -13.253 1.00 86.75 105 LYS A N 1
ATOM 780 C CA . LYS A 1 105 ? 12.812 17.091 -14.444 1.00 86.75 105 LYS A CA 1
ATOM 781 C C . LYS A 1 105 ? 13.329 16.170 -15.546 1.00 86.75 105 LYS A C 1
ATOM 783 O O . LYS A 1 105 ? 13.647 16.649 -16.635 1.00 86.75 105 LYS A O 1
ATOM 788 N N . ASP A 1 106 ? 13.449 14.879 -15.260 1.00 86.12 106 ASP A N 1
ATOM 789 C CA . ASP A 1 106 ? 13.949 13.904 -16.208 1.00 86.12 106 ASP A CA 1
ATOM 790 C C . ASP A 1 106 ? 12.898 13.662 -17.303 1.00 86.12 106 ASP A C 1
ATOM 792 O O . ASP A 1 106 ? 11.759 13.275 -17.05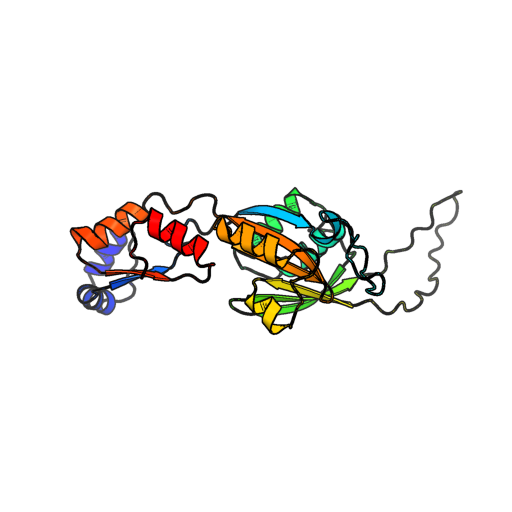0 1.00 86.12 106 ASP A O 1
ATOM 796 N N . THR A 1 107 ? 13.293 13.917 -18.549 1.00 86.06 107 THR A N 1
ATOM 797 C CA . THR A 1 107 ? 12.453 13.737 -19.743 1.00 86.06 107 THR A CA 1
ATOM 798 C C . THR A 1 107 ? 12.808 12.471 -20.525 1.00 86.06 107 THR A C 1
ATOM 800 O O . THR A 1 107 ? 12.264 12.234 -21.605 1.00 86.06 107 THR A O 1
ATOM 803 N N . THR A 1 108 ? 13.690 11.626 -19.979 1.00 87.56 108 THR A N 1
ATOM 804 C CA . THR A 1 108 ? 14.134 10.359 -20.578 1.00 87.56 108 THR A CA 1
ATOM 805 C C . THR A 1 108 ? 12.968 9.413 -20.817 1.00 87.56 108 THR A C 1
ATOM 807 O O . THR A 1 108 ? 12.966 8.684 -21.807 1.00 87.56 108 THR A O 1
ATOM 810 N N . PHE A 1 109 ? 11.952 9.430 -19.955 1.00 91.38 109 PHE A N 1
ATOM 811 C CA . PHE A 1 109 ? 10.752 8.616 -20.109 1.00 91.38 109 PHE A CA 1
ATOM 812 C C . PHE A 1 109 ? 9.508 9.495 -20.159 1.00 91.38 109 PHE A C 1
ATOM 814 O O . PHE A 1 109 ? 9.414 10.525 -19.498 1.00 91.38 109 PHE A O 1
ATOM 821 N N . LYS A 1 110 ? 8.526 9.064 -20.949 1.00 92.50 110 LYS A N 1
ATOM 822 C CA . LYS A 1 110 ? 7.212 9.700 -21.038 1.00 92.50 110 LYS A CA 1
ATOM 823 C C . LYS A 1 110 ? 6.128 8.697 -20.681 1.00 92.50 110 LYS A C 1
ATOM 825 O O . LYS A 1 110 ? 6.151 7.580 -21.191 1.00 92.50 110 LYS A O 1
ATOM 830 N N . LEU A 1 111 ? 5.156 9.121 -19.878 1.00 93.88 111 LEU A N 1
ATOM 831 C CA . LEU A 1 111 ? 3.932 8.369 -19.623 1.00 93.88 111 LEU A CA 1
ATOM 832 C C . LEU A 1 111 ? 3.006 8.426 -20.846 1.00 93.88 111 LEU A C 1
ATOM 834 O O . LEU A 1 111 ? 2.559 9.502 -21.246 1.00 93.88 111 LEU A O 1
ATOM 838 N N . ASP A 1 112 ? 2.722 7.269 -21.440 1.00 93.75 112 ASP A N 1
ATOM 839 C CA . ASP A 1 112 ? 1.809 7.139 -22.581 1.00 93.75 112 ASP A CA 1
ATOM 840 C C . ASP A 1 112 ? 0.400 6.727 -22.142 1.00 93.75 112 ASP A C 1
ATOM 842 O O . ASP A 1 112 ? -0.593 7.150 -22.734 1.00 93.75 112 ASP A O 1
ATOM 846 N N . LYS A 1 113 ? 0.306 5.866 -21.124 1.00 95.06 113 LYS A N 1
ATOM 847 C CA . LYS A 1 113 ? -0.962 5.396 -20.558 1.00 95.06 113 LYS A CA 1
AT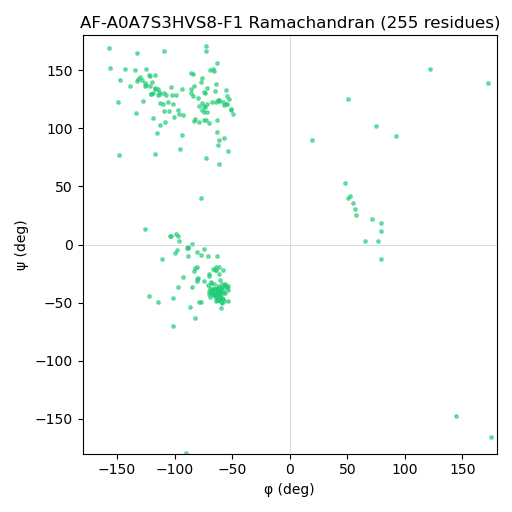OM 848 C C . LYS A 1 113 ? -0.796 5.137 -19.070 1.00 95.06 113 LYS A C 1
ATOM 850 O O . LYS A 1 113 ? 0.207 4.560 -18.670 1.00 95.06 113 LYS A O 1
ATOM 855 N N . PHE A 1 114 ? -1.815 5.481 -18.296 1.00 95.88 114 PHE A N 1
ATOM 856 C CA . PHE A 1 114 ? -1.924 5.170 -16.876 1.00 95.88 114 PHE A CA 1
ATOM 857 C C . PHE A 1 114 ? -3.289 4.548 -16.582 1.00 95.88 114 PHE A C 1
ATOM 859 O O . PHE A 1 114 ? -4.294 4.888 -17.214 1.00 95.88 114 PHE A O 1
ATOM 866 N N . THR A 1 115 ? -3.334 3.593 -15.664 1.00 95.50 115 THR A N 1
ATOM 867 C CA . THR A 1 115 ? -4.564 2.957 -15.193 1.00 95.50 115 THR A CA 1
ATOM 868 C C . THR A 1 115 ? -4.376 2.546 -13.739 1.00 95.50 115 THR A C 1
ATOM 870 O O . THR A 1 115 ? -3.470 1.780 -13.429 1.00 95.50 115 THR A O 1
ATOM 873 N N . ASN A 1 116 ? -5.246 3.037 -12.860 1.00 93.38 116 ASN A N 1
ATOM 874 C CA . ASN A 1 116 ? -5.317 2.586 -11.475 1.00 93.38 116 ASN A CA 1
ATOM 875 C C . ASN A 1 116 ? -6.222 1.345 -11.392 1.00 93.38 116 ASN A C 1
ATOM 877 O O . ASN A 1 116 ? -7.325 1.344 -11.948 1.00 93.38 116 ASN A O 1
ATOM 881 N N . ILE A 1 117 ? -5.745 0.291 -10.737 1.00 92.69 117 ILE A N 1
ATOM 882 C CA . ILE A 1 117 ? -6.467 -0.958 -10.506 1.00 92.69 117 ILE A CA 1
ATOM 883 C C . ILE A 1 117 ? -6.731 -1.049 -9.002 1.00 92.69 117 ILE A C 1
ATOM 885 O O . ILE A 1 117 ? -5.842 -1.348 -8.203 1.00 92.69 117 ILE A O 1
ATOM 889 N N . ASN A 1 118 ? -7.977 -0.758 -8.627 1.00 87.88 118 ASN A N 1
ATOM 890 C CA . ASN A 1 118 ? -8.399 -0.631 -7.234 1.00 87.88 118 ASN A CA 1
ATOM 891 C C . ASN A 1 118 ? -8.015 -1.858 -6.397 1.00 87.88 118 ASN A C 1
ATOM 893 O O . ASN A 1 118 ? -8.409 -2.979 -6.714 1.00 87.88 118 ASN A O 1
ATOM 897 N N . GLY A 1 119 ? -7.291 -1.619 -5.303 1.00 84.62 119 GLY A N 1
ATOM 898 C CA . GLY A 1 119 ? -6.862 -2.660 -4.364 1.00 84.62 119 GLY A CA 1
ATOM 899 C C . GLY A 1 119 ? -5.690 -3.526 -4.840 1.00 84.62 119 GLY A C 1
ATOM 900 O O . GLY A 1 119 ? -5.304 -4.450 -4.124 1.00 84.62 119 GLY A O 1
ATOM 901 N N . GLU A 1 120 ? -5.120 -3.247 -6.014 1.00 90.50 120 GLU A N 1
ATOM 902 C CA . GLU A 1 120 ? -4.014 -4.025 -6.588 1.00 90.50 120 GLU A CA 1
ATOM 903 C C . GLU A 1 120 ? -2.783 -3.156 -6.874 1.00 90.50 120 GLU A C 1
ATOM 905 O O . GLU A 1 120 ? -1.665 -3.534 -6.528 1.00 90.50 120 GLU A O 1
ATOM 910 N N . GLY A 1 121 ? -2.978 -1.972 -7.460 1.00 92.12 121 GLY A N 1
ATOM 911 C CA . GLY A 1 121 ? -1.897 -1.037 -7.768 1.00 92.12 121 GLY A CA 1
ATOM 912 C C . GLY A 1 121 ? -2.129 -0.285 -9.074 1.00 92.12 121 GLY A C 1
ATOM 913 O O . GLY A 1 121 ? -3.266 -0.006 -9.454 1.00 92.12 121 GLY A O 1
ATOM 914 N N . VAL A 1 122 ? -1.052 0.045 -9.778 1.00 95.06 122 VAL A N 1
ATOM 915 C CA . VAL A 1 122 ? -1.086 0.821 -11.020 1.00 95.06 122 VAL A CA 1
ATOM 916 C C . VAL A 1 122 ? -0.467 0.064 -12.190 1.00 95.06 122 VAL A C 1
ATOM 918 O O . VAL A 1 122 ? 0.521 -0.662 -12.069 1.00 95.06 122 VAL A O 1
ATOM 921 N N . PHE A 1 123 ? -1.056 0.284 -13.360 1.00 96.25 123 PHE A N 1
ATOM 922 C CA . PHE A 1 123 ? -0.553 -0.137 -14.657 1.00 96.25 123 PHE A CA 1
ATOM 923 C C . PHE A 1 123 ? -0.187 1.105 -15.467 1.00 96.25 123 PHE A C 1
ATOM 925 O O . PHE A 1 123 ? -1.006 2.018 -15.629 1.00 96.25 123 PHE A O 1
ATOM 932 N N . ALA A 1 124 ? 1.007 1.117 -16.045 1.00 96.31 124 ALA A N 1
ATOM 933 C CA . ALA A 1 124 ? 1.455 2.189 -16.913 1.00 96.31 124 ALA A CA 1
ATOM 934 C C . ALA A 1 124 ? 2.125 1.661 -18.184 1.00 96.31 124 ALA A C 1
ATOM 936 O O . ALA A 1 124 ? 2.750 0.601 -18.212 1.00 96.31 124 ALA A O 1
ATOM 937 N N . LYS A 1 125 ? 2.011 2.441 -19.257 1.00 95.56 125 LYS A N 1
ATOM 938 C CA . LYS A 1 125 ? 2.859 2.310 -20.442 1.00 95.56 125 LYS A CA 1
ATOM 939 C C . LYS A 1 125 ? 3.704 3.555 -20.556 1.00 95.56 125 LYS A C 1
ATOM 941 O O . LYS A 1 125 ? 3.159 4.660 -20.532 1.00 95.56 125 LYS A O 1
ATOM 946 N N . ILE A 1 126 ? 5.005 3.363 -20.706 1.00 94.19 126 ILE A N 1
ATOM 947 C CA . ILE A 1 126 ? 5.964 4.454 -20.840 1.00 94.19 126 ILE A CA 1
ATOM 948 C C . ILE A 1 126 ? 6.783 4.289 -22.114 1.00 94.19 126 ILE A C 1
ATOM 950 O O . ILE A 1 126 ? 7.031 3.170 -22.555 1.00 94.19 126 ILE A O 1
ATOM 954 N N . SER A 1 127 ? 7.245 5.392 -22.688 1.00 91.88 127 SER A N 1
ATOM 955 C CA . SER A 1 127 ? 8.153 5.387 -23.835 1.00 91.88 127 SER A CA 1
ATOM 956 C C . SER A 1 127 ? 9.445 6.107 -23.496 1.00 91.88 127 SER A C 1
ATOM 958 O O . SER A 1 127 ? 9.416 7.266 -23.067 1.00 91.88 127 SER A O 1
ATOM 960 N N . ARG A 1 128 ? 10.577 5.457 -23.775 1.00 88.44 128 ARG A N 1
ATOM 961 C CA . ARG A 1 128 ? 11.888 6.108 -23.721 1.00 88.44 128 ARG A CA 1
ATOM 962 C C . ARG A 1 128 ? 11.976 7.157 -24.830 1.00 88.44 128 ARG A C 1
ATOM 964 O O . ARG A 1 128 ? 11.754 6.849 -26.006 1.00 88.44 128 ARG A O 1
ATOM 971 N N . GLN A 1 129 ? 12.240 8.401 -24.454 1.00 83.38 129 GLN A N 1
ATOM 972 C CA . GLN A 1 129 ? 12.465 9.481 -25.400 1.00 83.38 129 GLN A CA 1
ATOM 973 C C . GLN A 1 129 ? 13.870 9.352 -26.000 1.00 83.38 129 GLN A C 1
ATOM 975 O O . GLN A 1 129 ? 14.806 8.952 -25.301 1.00 83.38 129 GLN A O 1
ATOM 980 N N . PRO A 1 130 ? 14.039 9.668 -27.294 1.00 74.00 130 PRO A N 1
ATOM 981 C CA . PRO A 1 130 ? 15.368 9.792 -27.870 1.00 74.00 130 PRO A CA 1
ATOM 982 C C . PRO A 1 130 ? 16.103 10.914 -27.134 1.00 74.00 130 PRO A C 1
ATOM 984 O O . PRO A 1 130 ? 15.608 12.038 -27.064 1.00 74.00 130 PRO A O 1
ATOM 987 N N . GLN A 1 131 ? 17.267 10.603 -26.565 1.00 61.06 131 GLN A N 1
ATOM 988 C CA . GLN A 1 131 ? 18.127 11.643 -26.014 1.00 61.06 131 GLN A CA 1
ATOM 989 C C . GLN A 1 131 ? 18.603 12.527 -27.175 1.00 61.06 131 GLN A C 1
ATOM 991 O O . GLN A 1 131 ? 19.017 11.984 -28.205 1.00 61.06 131 GLN A O 1
ATOM 996 N N . PRO A 1 132 ? 18.531 13.865 -27.059 1.00 54.25 132 PRO A N 1
ATOM 997 C CA . PRO A 1 132 ? 19.149 14.736 -28.044 1.00 54.25 132 PRO A CA 1
ATOM 998 C C . PRO A 1 132 ? 20.643 14.411 -28.097 1.00 54.25 132 PRO A C 1
ATOM 1000 O O . PRO A 1 132 ? 21.336 14.422 -27.081 1.00 54.25 132 PRO A O 1
ATOM 1003 N N . PHE A 1 133 ? 21.125 14.061 -29.285 1.00 48.19 133 PHE A N 1
ATOM 1004 C CA . PHE A 1 133 ? 22.540 13.822 -29.523 1.00 48.19 133 PHE A CA 1
ATOM 1005 C C . PHE A 1 133 ? 23.263 15.169 -29.443 1.00 48.19 133 PHE A C 1
ATOM 1007 O O . PHE A 1 133 ? 23.151 15.984 -30.356 1.00 48.19 133 PHE A O 1
ATOM 1014 N N . THR A 1 134 ? 23.975 15.435 -28.351 1.00 46.16 134 THR A N 1
ATOM 1015 C CA . THR A 1 134 ? 24.915 16.557 -28.295 1.00 46.16 134 THR A CA 1
ATOM 1016 C C . THR A 1 134 ? 26.229 16.095 -28.913 1.00 46.16 134 THR A C 1
ATOM 1018 O O . THR A 1 134 ? 26.946 15.295 -28.310 1.00 46.16 134 THR A O 1
ATOM 1021 N N . LEU A 1 135 ? 26.530 16.568 -30.126 1.00 43.22 135 LEU A N 1
ATOM 1022 C CA . LEU A 1 135 ? 27.891 16.527 -30.663 1.00 43.22 135 LEU A CA 1
ATOM 1023 C C . LEU A 1 135 ? 28.787 17.270 -29.668 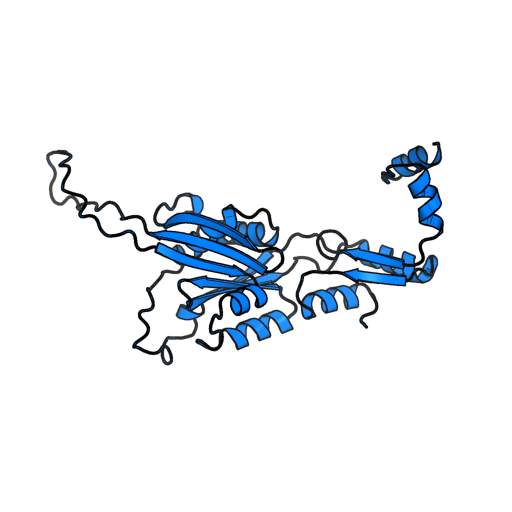1.00 43.22 135 LEU A C 1
ATOM 1025 O O . LEU A 1 135 ? 28.523 18.427 -29.357 1.00 43.22 135 LEU A O 1
ATOM 1029 N N . GLY A 1 136 ? 29.785 16.583 -29.114 1.00 39.44 136 GLY A N 1
ATOM 1030 C CA . GLY A 1 136 ? 30.808 17.236 -28.309 1.00 39.44 136 GLY A CA 1
ATOM 1031 C C . GLY A 1 136 ? 31.592 18.193 -29.197 1.00 39.44 136 GLY A C 1
ATOM 1032 O O . GLY A 1 136 ? 32.132 17.771 -30.218 1.00 39.44 136 GLY A O 1
ATOM 1033 N N . ASP A 1 137 ? 31.614 19.465 -28.814 1.00 42.78 137 ASP A N 1
ATOM 1034 C CA . ASP A 1 137 ? 32.423 20.502 -29.440 1.00 42.78 137 ASP A CA 1
ATOM 1035 C C . ASP A 1 137 ? 33.916 20.174 -29.264 1.00 42.78 137 ASP A C 1
ATOM 1037 O O . ASP A 1 137 ? 34.516 20.488 -28.235 1.00 42.78 137 ASP A O 1
ATOM 1041 N N . GLU A 1 138 ? 34.533 19.560 -30.272 1.00 47.34 138 GLU A N 1
ATOM 1042 C CA . GLU A 1 138 ? 35.940 19.827 -30.566 1.00 47.34 138 GLU A CA 1
ATOM 1043 C C . GLU A 1 138 ? 35.985 20.877 -31.680 1.00 47.34 138 GLU A C 1
ATOM 1045 O O . GLU A 1 138 ? 35.588 20.635 -32.818 1.00 47.34 138 GLU A O 1
ATOM 1050 N N . ASP A 1 139 ? 36.465 22.054 -31.285 1.00 44.97 139 ASP A N 1
ATOM 1051 C CA . ASP A 1 139 ? 36.817 23.217 -32.093 1.00 44.97 139 ASP A CA 1
ATOM 1052 C C . ASP A 1 139 ? 35.673 24.076 -32.650 1.00 44.97 139 ASP A C 1
ATOM 1054 O O . ASP A 1 139 ? 35.034 23.821 -33.669 1.00 44.97 139 ASP A O 1
ATOM 1058 N N . GLY A 1 140 ? 35.483 25.205 -31.961 1.00 46.84 140 GLY A N 1
ATOM 1059 C CA . GLY A 1 140 ? 34.508 26.228 -32.294 1.00 46.84 140 GLY A CA 1
ATOM 1060 C C . GLY A 1 140 ? 34.617 26.750 -33.725 1.00 46.84 140 GLY A C 1
ATOM 1061 O O . GLY A 1 140 ? 35.656 27.255 -34.149 1.00 46.84 140 GLY A O 1
ATOM 1062 N N . LYS A 1 141 ? 33.481 26.731 -34.421 1.00 40.59 141 LYS A N 1
ATOM 1063 C CA . LYS A 1 141 ? 32.798 27.886 -35.033 1.00 40.59 141 LYS A CA 1
ATOM 1064 C C . LYS A 1 141 ? 31.638 27.367 -35.887 1.00 40.59 141 LYS A C 1
ATOM 1066 O O . LYS A 1 141 ? 31.818 26.434 -36.658 1.00 40.59 141 LYS A O 1
ATOM 1071 N N . HIS A 1 142 ? 30.518 28.086 -35.801 1.00 38.22 142 HIS A N 1
ATOM 1072 C CA . HIS A 1 142 ? 29.249 27.938 -36.528 1.00 38.22 142 HIS A CA 1
ATOM 1073 C C . HIS A 1 142 ? 28.176 27.071 -35.850 1.00 38.22 142 HIS A C 1
ATOM 1075 O O . HIS A 1 142 ? 28.063 25.873 -36.084 1.00 38.22 142 HIS A O 1
ATOM 1081 N N . GLU A 1 143 ? 27.302 27.748 -35.093 1.00 39.91 143 GLU A N 1
ATOM 1082 C CA . GLU A 1 143 ? 25.902 27.345 -34.923 1.00 39.91 143 GLU A CA 1
ATOM 1083 C C . GLU A 1 143 ? 25.213 27.374 -36.300 1.00 39.91 143 GLU A C 1
ATOM 1085 O O . GLU A 1 143 ? 24.673 28.390 -36.734 1.00 39.91 143 GLU A O 1
ATOM 1090 N N . GLU A 1 144 ? 25.253 26.253 -37.014 1.00 33.88 144 GLU A N 1
ATOM 1091 C CA . GLU A 1 144 ? 24.233 25.915 -38.002 1.00 33.88 144 GLU A CA 1
ATOM 1092 C C . GLU A 1 144 ? 23.407 24.764 -37.430 1.00 33.88 144 GLU A C 1
ATOM 1094 O O . GLU A 1 144 ? 23.844 23.612 -37.392 1.00 33.88 144 GLU A O 1
ATOM 1099 N N . THR A 1 145 ? 22.187 25.074 -36.996 1.00 34.50 145 THR A N 1
ATOM 1100 C CA . THR A 1 145 ? 21.126 24.101 -36.738 1.00 34.50 145 THR A CA 1
ATOM 1101 C C . THR A 1 145 ? 20.776 23.389 -38.043 1.00 34.50 145 THR A C 1
ATOM 1103 O O . THR A 1 145 ? 19.869 23.774 -38.779 1.00 34.50 145 THR A O 1
ATOM 1106 N N . ARG A 1 146 ? 21.525 22.334 -38.367 1.00 35.62 146 ARG A N 1
ATOM 1107 C CA . ARG A 1 146 ? 21.145 21.402 -39.426 1.00 35.62 146 ARG A CA 1
ATOM 1108 C C . ARG A 1 146 ? 20.151 20.404 -38.852 1.00 35.62 146 ARG A C 1
ATOM 1110 O O . ARG A 1 146 ? 20.537 19.511 -38.098 1.00 35.62 146 ARG A O 1
ATOM 1117 N N . ASP A 1 147 ? 18.893 20.556 -39.268 1.00 37.31 147 ASP A N 1
ATOM 1118 C CA . ASP A 1 147 ? 17.845 19.529 -39.250 1.00 37.31 147 ASP A CA 1
ATOM 1119 C C . ASP A 1 147 ? 18.360 18.271 -39.969 1.00 37.31 147 ASP A C 1
ATOM 1121 O O . ASP A 1 147 ? 18.119 18.024 -41.151 1.00 37.31 147 ASP A O 1
ATOM 1125 N N . THR A 1 148 ? 19.147 17.471 -39.261 1.00 36.31 148 THR A N 1
ATOM 1126 C CA . THR A 1 148 ? 19.611 16.174 -39.730 1.00 36.31 148 THR A CA 1
ATOM 1127 C C . THR A 1 148 ? 18.638 15.139 -39.206 1.00 36.31 148 THR A C 1
ATOM 1129 O O . THR A 1 148 ? 18.707 14.704 -38.064 1.00 36.31 148 THR A O 1
ATOM 1132 N N . ALA A 1 149 ? 17.673 14.826 -40.073 1.00 36.38 149 ALA A N 1
ATOM 1133 C CA . ALA A 1 149 ? 16.905 13.590 -40.133 1.00 36.38 149 ALA A CA 1
ATOM 1134 C C . ALA A 1 149 ? 16.922 12.769 -38.833 1.00 36.38 149 ALA A C 1
ATOM 1136 O O . ALA A 1 149 ? 17.740 11.860 -38.659 1.00 36.38 149 ALA A O 1
ATOM 1137 N N . VAL A 1 150 ? 15.956 13.056 -37.955 1.00 43.72 150 VAL A N 1
ATOM 1138 C CA . VAL A 1 150 ? 15.528 12.138 -36.898 1.00 43.72 150 VAL A CA 1
ATOM 1139 C C . VAL A 1 150 ? 15.100 10.854 -37.599 1.00 43.72 150 VAL A C 1
ATOM 1141 O O . VAL A 1 150 ? 13.966 10.710 -38.053 1.00 43.72 150 VAL A O 1
ATOM 1144 N N . THR A 1 151 ? 16.044 9.929 -37.754 1.00 39.75 151 THR A N 1
ATOM 1145 C CA . THR A 1 151 ? 15.751 8.563 -38.165 1.00 39.75 151 THR A CA 1
ATOM 1146 C C . THR A 1 151 ? 14.730 8.066 -37.162 1.00 39.75 151 THR A C 1
ATOM 1148 O O . THR A 1 151 ? 14.987 8.108 -35.960 1.00 39.75 151 THR A O 1
ATOM 1151 N N . THR A 1 152 ? 13.556 7.679 -37.653 1.00 42.03 152 THR A N 1
ATOM 1152 C CA . THR A 1 152 ? 12.386 7.234 -36.899 1.00 42.03 152 THR A CA 1
ATOM 1153 C C . THR A 1 152 ? 12.722 5.974 -36.094 1.00 42.03 152 THR A C 1
ATOM 1155 O O . THR A 1 152 ? 12.273 4.874 -36.412 1.00 42.03 152 THR A O 1
ATOM 1158 N N . GLN A 1 153 ? 13.554 6.094 -35.055 1.00 47.69 153 GLN A N 1
ATOM 1159 C CA . GLN A 1 153 ? 13.738 5.052 -34.063 1.00 47.69 153 GLN A CA 1
ATOM 1160 C C . GLN A 1 153 ? 12.381 4.888 -33.396 1.00 47.69 153 GLN A C 1
ATOM 1162 O O . GLN A 1 153 ? 11.887 5.766 -32.688 1.00 47.69 153 GLN A O 1
ATOM 1167 N N . LYS A 1 154 ? 11.732 3.773 -33.728 1.00 51.88 154 LYS A N 1
ATOM 1168 C CA . LYS A 1 154 ? 10.456 3.349 -33.170 1.00 51.88 154 LYS A CA 1
ATOM 1169 C C . LYS A 1 154 ? 10.580 3.455 -31.649 1.00 51.88 154 LYS A C 1
ATOM 1171 O O . LYS A 1 154 ? 11.385 2.735 -31.064 1.00 51.88 154 LYS A O 1
ATOM 1176 N N . ARG A 1 155 ? 9.847 4.392 -31.032 1.00 63.72 155 ARG A N 1
ATOM 1177 C CA . ARG A 1 155 ? 9.863 4.602 -29.577 1.00 63.72 155 ARG A CA 1
ATOM 1178 C C . ARG A 1 155 ? 9.636 3.253 -28.908 1.00 63.72 155 ARG A C 1
ATOM 1180 O O . ARG A 1 155 ? 8.597 2.628 -29.129 1.00 63.72 155 ARG A O 1
ATOM 1187 N N . LYS A 1 156 ? 10.633 2.774 -28.163 1.00 78.62 156 LYS A N 1
ATOM 1188 C CA . LYS A 1 156 ? 10.505 1.522 -27.428 1.00 78.62 156 LYS A CA 1
ATOM 1189 C C . LYS A 1 156 ? 9.582 1.797 -26.247 1.00 78.62 156 LYS A C 1
ATOM 1191 O O . LYS A 1 156 ? 9.948 2.528 -25.328 1.00 78.62 156 LYS A O 1
ATOM 1196 N N . GLN A 1 157 ? 8.366 1.275 -26.344 1.00 88.50 157 GLN A N 1
ATOM 1197 C CA . GLN A 1 157 ? 7.389 1.331 -25.272 1.00 88.50 157 GLN A CA 1
ATOM 1198 C C . GLN A 1 157 ? 7.661 0.186 -24.298 1.00 88.50 157 GLN A C 1
ATOM 1200 O O . GLN A 1 157 ? 7.910 -0.938 -24.734 1.00 88.50 157 GLN A O 1
ATOM 1205 N N . MET A 1 158 ? 7.594 0.489 -23.009 1.00 92.44 158 MET A N 1
ATOM 1206 C CA . MET A 1 158 ? 7.747 -0.451 -21.908 1.00 92.44 158 MET A CA 1
ATOM 1207 C C . MET A 1 158 ? 6.443 -0.507 -21.117 1.00 92.44 158 MET A C 1
ATOM 1209 O O . MET A 1 158 ? 5.739 0.503 -20.976 1.00 92.44 158 MET A O 1
ATOM 1213 N N . THR A 1 159 ? 6.121 -1.686 -20.601 1.00 94.94 159 THR A N 1
ATOM 1214 C CA . THR A 1 159 ? 4.981 -1.892 -19.702 1.00 94.94 159 THR A CA 1
ATOM 1215 C C . THR A 1 159 ? 5.477 -1.913 -18.267 1.00 94.94 159 THR A C 1
ATOM 1217 O O . THR A 1 159 ? 6.405 -2.654 -17.954 1.00 94.94 159 THR A O 1
ATOM 1220 N N . VAL A 1 160 ? 4.859 -1.112 -17.402 1.00 95.75 160 VAL A N 1
ATOM 1221 C CA . VAL A 1 160 ? 5.211 -1.002 -15.985 1.00 95.75 160 VAL A CA 1
ATOM 1222 C C . VAL A 1 160 ? 4.006 -1.383 -15.136 1.00 95.75 160 VAL A C 1
ATOM 1224 O O . VAL A 1 160 ? 2.907 -0.861 -15.334 1.00 95.75 160 VAL A O 1
ATOM 1227 N N . LEU A 1 161 ? 4.222 -2.284 -14.186 1.00 96.38 161 LEU A N 1
ATOM 1228 C CA . LEU A 1 161 ? 3.274 -2.620 -13.127 1.00 96.38 161 LEU A CA 1
ATOM 1229 C C . LEU A 1 161 ? 3.891 -2.182 -11.804 1.00 96.38 161 LEU A C 1
ATOM 1231 O O . LEU A 1 161 ? 5.065 -2.468 -11.571 1.00 96.38 161 LEU A O 1
ATOM 1235 N N . CYS A 1 162 ? 3.121 -1.516 -10.951 1.00 95.19 162 CYS A N 1
ATOM 1236 C CA . CYS A 1 162 ? 3.536 -1.202 -9.588 1.00 95.19 162 CYS A CA 1
ATOM 1237 C C . CYS A 1 162 ? 2.395 -1.544 -8.627 1.00 95.19 162 CYS A C 1
ATOM 1239 O O . CYS A 1 162 ? 1.324 -0.949 -8.721 1.00 95.19 162 CYS A O 1
ATOM 1241 N N . GLY A 1 163 ? 2.571 -2.538 -7.757 1.00 93.00 163 GLY A N 1
ATOM 1242 C CA . GLY A 1 163 ? 1.473 -3.015 -6.913 1.00 93.00 163 GLY A CA 1
ATOM 1243 C C . GLY A 1 163 ? 1.797 -4.234 -6.060 1.00 93.00 163 GLY A C 1
ATOM 1244 O O . GLY A 1 163 ? 2.962 -4.584 -5.881 1.00 93.00 163 GLY A O 1
ATOM 1245 N N . ASN A 1 164 ? 0.746 -4.849 -5.522 1.00 90.19 164 ASN A N 1
ATOM 1246 C CA . ASN A 1 164 ? 0.807 -6.051 -4.688 1.00 90.19 164 ASN A CA 1
ATOM 1247 C C . ASN A 1 164 ? 0.711 -7.344 -5.519 1.00 90.19 164 ASN A C 1
ATOM 1249 O O . ASN A 1 164 ? 0.547 -7.309 -6.740 1.00 90.19 164 ASN A O 1
ATOM 1253 N N . ASP A 1 165 ? 0.738 -8.490 -4.842 1.00 89.00 165 ASP A N 1
ATOM 1254 C CA . ASP A 1 165 ? 0.686 -9.822 -5.457 1.00 89.00 165 ASP A CA 1
ATOM 1255 C C . ASP A 1 165 ? -0.510 -10.037 -6.378 1.00 89.00 165 ASP A C 1
ATOM 1257 O O . ASP A 1 165 ? -0.356 -10.622 -7.447 1.00 89.00 165 ASP A O 1
ATOM 1261 N N . LYS A 1 166 ? -1.684 -9.498 -6.030 1.00 90.31 166 LYS A N 1
ATOM 1262 C CA . LYS A 1 166 ? -2.891 -9.637 -6.859 1.00 90.31 166 LYS A CA 1
ATOM 1263 C C . LYS A 1 166 ? -2.705 -8.986 -8.228 1.00 90.31 166 LYS A C 1
ATOM 1265 O O . LYS A 1 166 ? -3.140 -9.550 -9.233 1.00 90.31 166 LYS A O 1
ATOM 1270 N N . LEU A 1 167 ? -2.024 -7.835 -8.280 1.00 93.06 167 LEU A N 1
ATOM 1271 C CA . LEU A 1 167 ? -1.679 -7.193 -9.548 1.00 93.06 167 LEU A CA 1
ATOM 1272 C C . LEU A 1 167 ? -0.752 -8.091 -10.371 1.00 93.06 167 LEU A C 1
ATOM 1274 O O . LEU A 1 167 ? -0.937 -8.242 -11.575 1.00 93.06 167 LEU A O 1
ATOM 1278 N N . LEU A 1 168 ? 0.258 -8.676 -9.731 1.00 92.06 168 LEU A N 1
ATOM 1279 C CA . LEU A 1 168 ? 1.262 -9.487 -10.417 1.00 92.06 168 LEU A CA 1
ATOM 1280 C C . LEU A 1 168 ? 0.660 -10.795 -10.946 1.00 92.06 168 LEU A C 1
ATOM 1282 O O . LEU A 1 168 ? 0.907 -11.160 -12.096 1.00 92.06 168 LEU A O 1
ATOM 1286 N N . GLU A 1 169 ? -0.201 -11.443 -10.162 1.00 91.69 169 GLU A N 1
ATOM 1287 C CA . GLU A 1 169 ?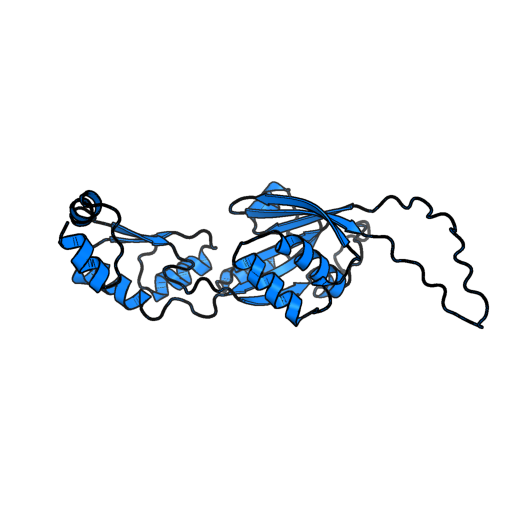 -0.965 -12.625 -10.568 1.00 91.69 169 GLU A CA 1
ATOM 1288 C C . GLU A 1 169 ? -1.912 -12.318 -11.731 1.00 91.69 169 GLU A C 1
ATOM 1290 O O . GLU A 1 169 ? -1.960 -13.074 -12.701 1.00 91.69 169 GLU A O 1
ATOM 1295 N N . ARG A 1 170 ? -2.611 -11.173 -11.698 1.00 93.44 170 ARG A N 1
ATOM 1296 C CA . ARG A 1 170 ? -3.496 -10.734 -12.793 1.00 93.44 170 ARG A CA 1
ATOM 1297 C C . ARG A 1 170 ? -2.767 -10.670 -14.138 1.00 93.44 170 ARG A C 1
ATOM 1299 O O . ARG A 1 170 ? -3.373 -10.951 -15.173 1.00 93.44 170 ARG A O 1
ATOM 1306 N N . PHE A 1 171 ? -1.496 -10.278 -14.133 1.00 93.31 171 PHE A N 1
ATOM 1307 C CA . PHE A 1 171 ? -0.662 -10.190 -15.333 1.00 93.31 171 PHE A CA 1
ATOM 1308 C C . PHE A 1 171 ? 0.223 -11.429 -15.556 1.00 93.31 171 PHE A C 1
ATOM 1310 O O . PHE A 1 171 ? 1.019 -11.424 -16.490 1.00 93.31 171 PHE A O 1
ATOM 1317 N N . ASN A 1 172 ? 0.048 -12.496 -14.765 1.00 91.69 172 ASN A N 1
ATOM 1318 C CA . ASN A 1 172 ? 0.830 -13.737 -14.815 1.00 91.69 172 ASN A CA 1
ATOM 1319 C C . ASN A 1 172 ? 2.351 -13.502 -14.747 1.00 91.69 172 ASN A C 1
ATOM 1321 O O . ASN A 1 172 ? 3.113 -14.120 -15.490 1.00 91.69 172 ASN A O 1
ATOM 1325 N N . ILE A 1 173 ? 2.793 -12.590 -13.878 1.00 90.69 173 ILE A N 1
ATOM 1326 C CA . ILE A 1 173 ? 4.219 -12.305 -13.700 1.00 90.69 173 ILE A CA 1
ATOM 1327 C C . ILE A 1 173 ? 4.894 -13.452 -12.945 1.00 90.69 173 ILE A C 1
ATOM 1329 O O . ILE A 1 173 ? 4.442 -13.851 -11.872 1.00 90.69 173 ILE A O 1
ATOM 1333 N N . ASP A 1 174 ? 6.017 -13.936 -13.474 1.00 84.56 174 ASP A N 1
ATOM 1334 C CA . ASP A 1 174 ? 6.871 -14.899 -12.783 1.00 84.56 174 ASP A CA 1
ATOM 1335 C C . ASP A 1 174 ? 7.667 -14.210 -11.659 1.00 84.56 174 ASP A C 1
ATOM 1337 O O . ASP A 1 174 ? 8.528 -13.357 -11.898 1.00 84.56 174 ASP A O 1
ATOM 1341 N N . LEU A 1 175 ? 7.364 -14.584 -10.414 1.00 80.81 175 LEU A N 1
ATOM 1342 C CA . LEU A 1 175 ? 7.998 -14.048 -9.205 1.00 80.81 175 LEU A CA 1
ATOM 1343 C C . LEU A 1 175 ? 9.114 -14.944 -8.656 1.00 80.81 175 LEU A C 1
ATOM 1345 O O . LEU A 1 175 ? 9.795 -14.547 -7.705 1.00 80.81 175 LEU A O 1
ATOM 1349 N N . ASP A 1 176 ? 9.339 -16.123 -9.237 1.00 79.81 176 ASP A N 1
ATOM 1350 C CA . ASP A 1 176 ? 10.426 -17.013 -8.809 1.00 79.81 176 ASP A CA 1
ATOM 1351 C C . ASP A 1 176 ? 11.793 -16.535 -9.332 1.00 79.81 176 ASP A C 1
ATOM 1353 O O . ASP A 1 176 ? 12.857 -16.975 -8.877 1.00 79.81 176 ASP A O 1
ATOM 1357 N N . PHE A 1 177 ? 11.784 -15.541 -10.223 1.00 71.75 177 PHE A N 1
ATOM 1358 C CA . PHE A 1 177 ? 12.967 -14.848 -10.711 1.00 71.75 177 PHE A CA 1
ATOM 1359 C C . PHE A 1 177 ? 13.827 -14.279 -9.565 1.00 71.75 177 PHE A C 1
ATOM 1361 O O . PHE A 1 177 ? 13.386 -13.431 -8.793 1.00 71.75 177 PHE A O 1
ATOM 1368 N N . ASN A 1 178 ? 15.095 -14.701 -9.466 1.00 72.56 178 ASN A N 1
ATOM 1369 C CA . ASN A 1 178 ? 16.097 -14.163 -8.526 1.00 72.56 178 ASN A CA 1
ATOM 1370 C C . ASN A 1 178 ? 15.645 -14.073 -7.052 1.00 72.56 178 ASN A C 1
ATOM 1372 O O . ASN A 1 178 ? 15.978 -13.114 -6.351 1.00 72.56 178 ASN A O 1
ATOM 1376 N N . ASN A 1 179 ? 14.917 -15.081 -6.558 1.00 76.44 179 ASN A N 1
ATOM 1377 C CA . ASN A 1 179 ? 14.370 -15.103 -5.194 1.00 76.44 179 ASN A CA 1
ATOM 1378 C C . ASN A 1 179 ? 13.454 -13.897 -4.892 1.00 76.44 179 ASN A C 1
ATOM 1380 O O . ASN A 1 179 ? 13.343 -13.491 -3.733 1.00 76.44 179 ASN A O 1
ATOM 1384 N N . PHE A 1 180 ? 12.836 -13.283 -5.907 1.00 82.19 180 PHE A N 1
ATOM 1385 C CA . PHE A 1 180 ? 11.999 -12.096 -5.730 1.00 82.19 180 PHE A CA 1
ATOM 1386 C C . PHE A 1 180 ? 10.843 -12.384 -4.765 1.00 82.19 180 PHE A C 1
ATOM 1388 O O . PHE A 1 180 ? 10.729 -11.696 -3.749 1.00 82.19 180 PHE A O 1
ATOM 1395 N N . ARG A 1 181 ? 10.094 -13.472 -4.999 1.00 86.25 181 ARG A N 1
ATOM 1396 C CA . ARG A 1 181 ? 9.032 -13.959 -4.103 1.00 86.25 181 ARG A CA 1
ATOM 1397 C C . ARG A 1 181 ? 9.517 -14.170 -2.666 1.00 86.25 181 ARG A C 1
ATOM 1399 O O . ARG A 1 181 ? 8.913 -13.652 -1.738 1.00 86.25 181 ARG A O 1
ATOM 1406 N N . LEU A 1 182 ? 10.646 -14.853 -2.466 1.00 85.44 182 LEU A N 1
ATOM 1407 C CA . LEU A 1 182 ? 11.179 -15.108 -1.118 1.00 85.44 182 LEU A CA 1
ATOM 1408 C C . LEU A 1 182 ? 11.536 -13.817 -0.365 1.00 85.44 182 LEU A C 1
ATOM 1410 O O . LEU A 1 182 ? 11.291 -13.712 0.836 1.00 85.44 182 LEU A O 1
ATOM 1414 N N . ASN A 1 183 ? 12.117 -12.831 -1.054 1.00 85.31 183 ASN A N 1
ATOM 1415 C CA . ASN A 1 183 ? 12.455 -11.541 -0.446 1.00 85.31 183 ASN A CA 1
ATOM 1416 C C . ASN A 1 183 ? 11.201 -10.734 -0.092 1.00 85.31 183 ASN A C 1
ATOM 1418 O O . ASN A 1 183 ? 11.150 -10.112 0.967 1.00 85.31 183 ASN A O 1
ATOM 1422 N N . MET A 1 184 ? 10.205 -10.755 -0.976 1.00 87.12 184 MET A N 1
ATOM 1423 C CA . MET A 1 184 ? 8.906 -10.131 -0.756 1.00 87.12 184 MET A CA 1
ATOM 1424 C C . MET A 1 184 ? 8.218 -10.733 0.475 1.00 87.12 184 MET A C 1
ATOM 1426 O O . MET A 1 184 ? 7.972 -10.012 1.438 1.00 87.12 184 MET A O 1
ATOM 1430 N N . GLU A 1 185 ? 8.064 -12.060 0.519 1.00 88.00 185 GLU A N 1
ATOM 1431 C CA . GLU A 1 185 ? 7.471 -12.774 1.658 1.00 88.00 185 GLU A CA 1
ATOM 1432 C C . GLU A 1 185 ? 8.232 -12.523 2.970 1.00 88.00 185 GLU A C 1
ATOM 1434 O O . GLU A 1 185 ? 7.629 -12.449 4.040 1.00 88.00 185 GLU A O 1
ATOM 1439 N N . SER A 1 186 ? 9.564 -12.407 2.922 1.00 88.75 186 SER A N 1
ATOM 1440 C CA . SER A 1 186 ? 10.369 -12.099 4.111 1.00 88.75 186 SER A CA 1
ATOM 1441 C C . SER A 1 186 ? 10.044 -10.716 4.676 1.00 88.75 186 SER A C 1
ATOM 1443 O O . SER A 1 186 ? 9.893 -10.577 5.887 1.00 88.75 186 SER A O 1
ATOM 1445 N N . LEU A 1 187 ? 9.928 -9.701 3.817 1.00 87.00 187 LEU A N 1
ATOM 1446 C CA . LEU A 1 187 ? 9.589 -8.338 4.231 1.00 87.00 187 LEU A CA 1
ATOM 1447 C C . LEU A 1 187 ? 8.148 -8.250 4.749 1.00 87.00 187 LEU A C 1
ATOM 1449 O O . LEU A 1 187 ? 7.890 -7.577 5.746 1.00 87.00 187 LEU A O 1
ATOM 1453 N N . GLU A 1 188 ? 7.215 -8.962 4.123 1.00 87.00 188 GLU A N 1
ATOM 1454 C CA . GLU A 1 188 ? 5.827 -9.013 4.589 1.00 87.00 188 GLU A CA 1
ATOM 1455 C C . GLU A 1 188 ? 5.697 -9.705 5.946 1.00 87.00 188 GLU A C 1
ATOM 1457 O O . GLU A 1 188 ? 4.961 -9.224 6.806 1.00 87.00 188 GLU A O 1
ATOM 1462 N N . LYS A 1 189 ? 6.466 -10.773 6.196 1.00 86.69 189 LYS A N 1
ATOM 1463 C CA . LYS A 1 189 ? 6.529 -11.436 7.513 1.00 86.69 189 LYS A CA 1
ATOM 1464 C C . LYS A 1 189 ? 7.038 -10.515 8.624 1.00 86.69 189 LYS A C 1
ATOM 1466 O O . LYS A 1 189 ? 6.679 -10.712 9.784 1.00 86.69 189 LYS A O 1
ATOM 1471 N N . GLU A 1 190 ? 7.826 -9.490 8.294 1.00 84.38 190 GLU A N 1
ATOM 1472 C CA . GLU A 1 190 ? 8.224 -8.428 9.235 1.00 84.38 190 GLU A CA 1
ATOM 1473 C C . GLU A 1 190 ? 7.082 -7.428 9.530 1.00 84.38 190 GLU A C 1
ATOM 1475 O O . GLU A 1 190 ? 7.225 -6.535 10.372 1.00 84.38 190 GLU A O 1
ATOM 1480 N N . GLY A 1 191 ? 5.929 -7.577 8.869 1.00 79.69 191 GLY A N 1
ATOM 1481 C CA . GLY A 1 191 ? 4.775 -6.685 8.972 1.00 79.69 191 GLY A CA 1
ATOM 1482 C C . GLY A 1 191 ? 4.915 -5.409 8.144 1.00 79.69 191 GLY A C 1
ATOM 1483 O O . GLY A 1 191 ? 4.222 -4.433 8.429 1.00 79.69 191 GLY A O 1
ATOM 1484 N N . LYS A 1 192 ? 5.821 -5.393 7.159 1.00 84.94 192 LYS A N 1
ATOM 1485 C CA . LYS A 1 192 ? 5.960 -4.286 6.205 1.00 84.94 192 LYS A CA 1
ATOM 1486 C C . LYS A 1 192 ? 4.957 -4.460 5.074 1.00 84.94 192 LYS A C 1
ATOM 1488 O O . LYS A 1 192 ? 4.691 -5.580 4.643 1.00 84.94 192 LYS A O 1
ATOM 1493 N N . THR A 1 193 ? 4.452 -3.354 4.549 1.00 85.50 193 THR A N 1
ATOM 1494 C CA . THR A 1 193 ? 3.713 -3.342 3.283 1.00 85.50 193 THR A CA 1
ATOM 1495 C C . THR A 1 193 ? 4.728 -3.365 2.147 1.00 85.50 193 THR A C 1
ATOM 1497 O O . THR A 1 193 ? 5.638 -2.536 2.123 1.00 85.50 193 THR A O 1
ATOM 1500 N N . VAL A 1 194 ? 4.606 -4.313 1.219 1.00 89.31 194 VAL A N 1
ATOM 1501 C CA . VAL A 1 194 ? 5.543 -4.457 0.099 1.00 89.31 194 VAL A CA 1
ATOM 1502 C C . VAL A 1 194 ? 4.836 -4.121 -1.206 1.00 89.31 194 VAL A C 1
ATOM 1504 O O . VAL A 1 194 ? 3.747 -4.614 -1.484 1.00 89.31 194 VAL A O 1
ATOM 1507 N N . VAL A 1 195 ? 5.460 -3.251 -1.996 1.00 92.00 195 VAL A N 1
ATOM 1508 C CA . VAL A 1 195 ? 5.028 -2.898 -3.348 1.00 92.00 195 VAL A CA 1
ATOM 1509 C C . VAL A 1 195 ? 6.114 -3.326 -4.325 1.00 92.00 195 VAL A C 1
ATOM 1511 O O . VAL A 1 195 ? 7.306 -3.090 -4.114 1.00 92.00 195 VAL A O 1
ATOM 1514 N N . CYS A 1 196 ? 5.700 -3.960 -5.409 1.00 92.75 196 CYS A N 1
ATOM 1515 C CA . CYS A 1 196 ? 6.579 -4.525 -6.415 1.00 92.75 196 CYS A CA 1
ATOM 1516 C C . CYS A 1 196 ? 6.488 -3.704 -7.694 1.00 92.75 196 CYS A C 1
ATOM 1518 O O . CYS A 1 196 ? 5.387 -3.483 -8.192 1.00 92.75 196 CYS A O 1
ATOM 1520 N N . MET A 1 197 ? 7.633 -3.316 -8.260 1.00 94.19 197 MET A N 1
ATOM 1521 C CA . MET A 1 197 ? 7.692 -2.720 -9.594 1.00 94.19 197 MET A CA 1
ATOM 1522 C C . MET A 1 197 ? 8.248 -3.724 -10.603 1.00 94.19 197 MET A C 1
ATOM 1524 O O . MET A 1 197 ? 9.383 -4.201 -10.473 1.00 94.19 197 MET A O 1
ATOM 1528 N N . VAL A 1 198 ? 7.461 -3.995 -11.638 1.00 93.44 198 VAL A N 1
ATOM 1529 C CA . VAL A 1 198 ? 7.774 -4.911 -12.739 1.00 93.44 198 VAL A CA 1
ATOM 1530 C C . VAL A 1 198 ? 7.829 -4.110 -14.031 1.00 93.44 198 VAL A C 1
ATOM 1532 O O . VAL A 1 198 ? 6.954 -3.285 -14.285 1.00 93.44 198 VAL A O 1
ATOM 1535 N N . ILE A 1 199 ? 8.859 -4.346 -14.843 1.00 92.12 199 ILE A N 1
ATOM 1536 C CA . ILE A 1 199 ? 9.028 -3.689 -16.143 1.00 92.12 199 ILE A CA 1
ATOM 1537 C C . ILE A 1 199 ? 9.231 -4.754 -17.210 1.00 92.12 199 ILE A C 1
ATOM 1539 O O . ILE A 1 199 ? 10.181 -5.532 -17.110 1.00 92.12 199 ILE A O 1
ATOM 1543 N N . ASP A 1 200 ? 8.371 -4.743 -18.230 1.00 90.38 200 ASP A N 1
ATOM 1544 C CA . ASP A 1 200 ? 8.350 -5.725 -19.322 1.00 90.38 200 ASP A CA 1
ATOM 1545 C C . ASP A 1 200 ? 8.409 -7.162 -18.784 1.00 90.38 200 ASP A C 1
ATOM 1547 O O . ASP A 1 200 ? 9.293 -7.937 -19.136 1.00 90.38 200 ASP A O 1
ATOM 1551 N N . GLU A 1 201 ? 7.492 -7.470 -17.861 1.00 88.25 201 GLU A N 1
ATOM 1552 C CA . GLU A 1 201 ? 7.340 -8.773 -17.187 1.00 88.25 201 GLU A CA 1
ATOM 1553 C C . GLU A 1 201 ? 8.511 -9.193 -16.283 1.00 88.25 201 GLU A C 1
ATOM 1555 O O . GLU A 1 201 ? 8.470 -10.251 -15.664 1.00 88.25 201 GLU A O 1
ATOM 1560 N N . ILE A 1 202 ? 9.532 -8.346 -16.128 1.00 87.50 202 ILE A N 1
ATOM 1561 C CA . ILE A 1 202 ? 10.694 -8.628 -15.282 1.00 87.50 202 ILE A CA 1
ATOM 1562 C C . ILE A 1 202 ? 10.553 -7.875 -13.954 1.00 87.50 202 ILE A C 1
ATOM 1564 O O . ILE A 1 202 ? 10.522 -6.637 -13.965 1.00 87.50 202 ILE A O 1
ATOM 1568 N N . PRO A 1 203 ? 10.532 -8.565 -12.801 1.00 89.50 203 PRO A N 1
ATOM 1569 C CA . PRO A 1 203 ? 10.546 -7.911 -11.497 1.00 89.50 203 PRO A CA 1
ATOM 1570 C C . PRO A 1 203 ? 11.834 -7.098 -11.287 1.00 89.50 203 PRO A C 1
ATOM 1572 O O . PRO A 1 203 ? 12.946 -7.618 -11.423 1.00 89.50 203 PRO A O 1
ATOM 1575 N N . ARG A 1 204 ? 11.707 -5.798 -10.983 1.00 88.44 204 ARG A N 1
ATOM 1576 C CA . ARG A 1 204 ? 12.850 -4.866 -10.882 1.00 88.44 204 ARG A CA 1
ATOM 1577 C C . ARG A 1 204 ? 13.079 -4.338 -9.474 1.00 88.44 204 ARG A C 1
ATOM 1579 O O . ARG A 1 204 ? 14.221 -4.368 -9.008 1.00 88.44 204 ARG A O 1
ATOM 1586 N N . LEU A 1 205 ? 12.031 -3.840 -8.819 1.00 90.94 205 LEU A N 1
ATOM 1587 C CA . LEU A 1 205 ? 12.126 -3.247 -7.484 1.00 90.94 205 LEU A CA 1
ATOM 1588 C C . LEU A 1 205 ? 11.170 -3.927 -6.508 1.00 90.94 205 LEU A C 1
ATOM 1590 O O . LEU A 1 205 ? 10.006 -4.146 -6.836 1.00 90.94 205 LEU A O 1
ATOM 1594 N N . LEU A 1 206 ? 11.668 -4.178 -5.300 1.00 91.56 206 LEU A N 1
ATOM 1595 C CA . LEU A 1 206 ? 10.855 -4.359 -4.101 1.00 91.56 206 LEU A CA 1
ATOM 1596 C C . LEU A 1 206 ? 10.928 -3.072 -3.284 1.00 91.56 206 LEU A C 1
ATOM 1598 O O . LEU A 1 206 ? 12.022 -2.567 -3.010 1.00 91.56 206 LEU A O 1
ATOM 1602 N N . ILE A 1 207 ? 9.771 -2.551 -2.908 1.00 92.81 207 ILE A N 1
ATOM 1603 C CA . ILE A 1 207 ? 9.621 -1.302 -2.171 1.00 92.81 207 ILE A CA 1
ATOM 1604 C C . ILE A 1 207 ? 8.951 -1.657 -0.853 1.00 92.81 207 ILE A C 1
ATOM 1606 O O . ILE A 1 207 ? 7.781 -2.031 -0.830 1.00 92.81 207 ILE A O 1
ATOM 1610 N N . SER A 1 208 ? 9.707 -1.591 0.240 1.00 91.12 208 SER A N 1
ATOM 1611 C CA . SER A 1 208 ? 9.183 -1.881 1.571 1.00 91.12 208 SER A CA 1
ATOM 1612 C C . SER A 1 208 ? 8.727 -0.587 2.236 1.00 91.12 208 SER A C 1
ATOM 1614 O O . SER A 1 208 ? 9.411 0.443 2.205 1.00 91.12 208 SER A O 1
ATOM 1616 N N . MET A 1 209 ? 7.544 -0.637 2.826 1.00 87.81 209 MET A N 1
ATOM 1617 C CA . MET A 1 209 ? 6.883 0.508 3.425 1.00 87.81 209 MET A CA 1
ATOM 1618 C C . MET A 1 209 ? 6.400 0.133 4.814 1.00 87.81 209 MET A C 1
ATOM 1620 O O . MET A 1 209 ? 5.939 -0.981 5.058 1.00 87.81 209 MET A O 1
ATOM 1624 N N . GLU A 1 210 ? 6.507 1.079 5.731 1.00 83.12 210 GLU A N 1
ATOM 1625 C CA . GLU A 1 210 ? 5.999 0.924 7.086 1.00 83.12 210 GLU A CA 1
ATOM 1626 C C . GLU A 1 210 ? 5.432 2.265 7.543 1.00 83.12 210 GLU A C 1
ATOM 1628 O O . GLU A 1 210 ? 5.875 3.323 7.093 1.00 83.12 210 GLU A O 1
ATOM 1633 N N . GLU A 1 211 ? 4.440 2.235 8.423 1.00 76.94 211 GLU A N 1
ATOM 1634 C CA . GLU A 1 211 ? 4.009 3.445 9.114 1.00 76.94 211 GLU A CA 1
ATOM 1635 C C . GLU A 1 211 ? 5.004 3.793 10.225 1.00 76.94 211 GLU A C 1
ATOM 1637 O O . GLU A 1 211 ? 5.485 2.917 10.943 1.00 76.94 211 GLU A O 1
ATOM 1642 N N . ASP A 1 212 ? 5.312 5.081 10.389 1.00 66.88 212 ASP A N 1
ATOM 1643 C CA . ASP A 1 212 ? 6.265 5.534 11.415 1.00 66.88 212 ASP A CA 1
ATOM 1644 C C . ASP A 1 212 ? 5.779 5.242 12.847 1.00 66.88 212 ASP A C 1
ATOM 1646 O O . ASP A 1 212 ? 6.581 5.119 13.776 1.00 66.88 212 ASP A O 1
ATOM 1650 N N . HIS A 1 213 ? 4.466 5.070 13.015 1.00 68.81 213 HIS A N 1
ATOM 1651 C CA . HIS A 1 213 ? 3.827 4.653 14.255 1.00 68.81 213 HIS A CA 1
ATOM 1652 C C . HIS A 1 213 ? 2.814 3.544 13.984 1.00 68.81 213 HIS A C 1
ATOM 1654 O O . HIS A 1 213 ? 2.069 3.593 13.009 1.00 68.81 213 HIS A O 1
ATOM 1660 N N . LEU A 1 214 ? 2.759 2.559 14.883 1.00 78.56 214 LEU A N 1
ATOM 1661 C CA . LEU A 1 214 ? 1.877 1.402 14.730 1.00 78.56 214 LEU A CA 1
ATOM 1662 C C . LEU A 1 214 ? 0.389 1.755 14.903 1.00 78.56 214 LEU A C 1
ATOM 1664 O O . LEU A 1 214 ? -0.466 1.088 14.334 1.00 78.56 214 LEU A O 1
ATOM 1668 N N . SER A 1 215 ? 0.083 2.803 15.669 1.00 86.69 215 SER A N 1
ATOM 1669 C CA . SER A 1 215 ? -1.248 3.400 15.808 1.00 86.69 215 SER A CA 1
ATOM 1670 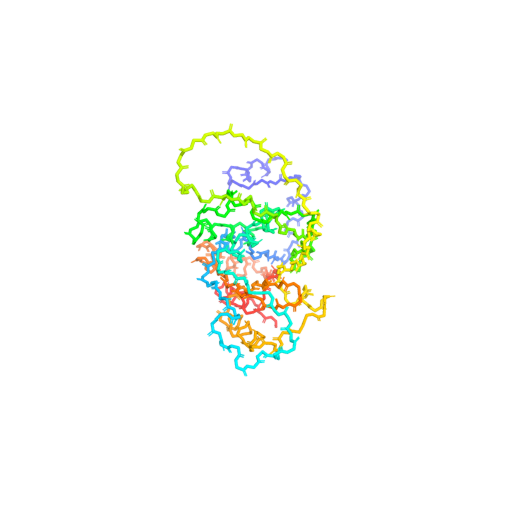C C . SER A 1 215 ? -1.132 4.852 16.278 1.00 86.69 215 SER A C 1
ATOM 1672 O O . SER A 1 215 ? -0.059 5.283 16.713 1.00 86.69 215 SER A O 1
ATOM 1674 N N . LYS A 1 216 ? -2.233 5.610 16.244 1.00 90.75 216 LYS A N 1
ATOM 1675 C CA . LYS A 1 216 ? -2.294 6.909 16.926 1.00 90.75 216 LYS A CA 1
ATOM 1676 C C . LYS A 1 216 ? -2.227 6.700 18.450 1.00 90.75 216 LYS A C 1
ATOM 1678 O O . LYS A 1 216 ? -2.680 5.655 18.932 1.00 90.75 216 LYS A O 1
ATOM 1683 N N . PRO A 1 217 ? -1.687 7.663 19.221 1.00 89.94 217 PRO A N 1
ATOM 1684 C CA . PRO A 1 217 ? -1.556 7.538 20.676 1.00 89.94 217 PRO A CA 1
ATOM 1685 C C . PRO A 1 217 ? -2.881 7.256 21.399 1.00 89.94 217 PRO A C 1
ATOM 1687 O O . PRO A 1 217 ? -2.917 6.520 22.383 1.00 89.94 217 PRO A O 1
ATOM 1690 N N . GLU A 1 218 ? -3.978 7.823 20.904 1.00 93.12 218 GLU A N 1
ATOM 1691 C CA . GLU A 1 218 ? -5.316 7.696 21.479 1.00 93.12 218 GLU A CA 1
ATOM 1692 C C . GLU A 1 218 ? -6.031 6.388 21.116 1.00 93.12 218 GLU A C 1
ATOM 1694 O O . GLU A 1 218 ? -6.974 5.997 21.807 1.00 93.12 218 GLU A O 1
ATOM 1699 N N . SER A 1 219 ? -5.601 5.694 20.057 1.00 95.50 219 SER A N 1
ATOM 1700 C CA . SER A 1 219 ? -6.340 4.559 19.492 1.00 95.50 219 SER A CA 1
ATOM 1701 C C . SER A 1 219 ? -6.533 3.420 20.486 1.00 95.50 219 SER A C 1
ATOM 1703 O O . SER A 1 219 ? -7.632 2.875 20.565 1.00 95.50 219 SER A O 1
ATOM 1705 N N . LEU A 1 220 ? -5.509 3.097 21.284 1.00 95.06 220 LEU A N 1
ATOM 1706 C CA . LEU A 1 220 ? -5.615 2.055 22.307 1.00 95.06 220 LEU A CA 1
ATOM 1707 C C . LEU A 1 220 ? -6.692 2.412 23.338 1.00 95.06 220 LEU A C 1
ATOM 1709 O O . LEU A 1 220 ? -7.574 1.606 23.612 1.00 95.06 220 LEU A O 1
ATOM 1713 N N . GLY A 1 221 ? -6.677 3.650 23.842 1.00 96.31 221 GLY A N 1
ATOM 1714 C CA . GLY A 1 221 ? -7.664 4.117 24.814 1.00 96.31 221 GLY A CA 1
ATOM 1715 C C . GLY A 1 221 ? -9.093 4.079 24.269 1.00 96.31 221 GLY A C 1
ATOM 1716 O O . GLY A 1 221 ? -10.006 3.668 24.982 1.00 96.31 221 GLY A O 1
ATOM 1717 N N . VAL A 1 222 ? -9.286 4.443 22.996 1.00 96.44 222 VAL A N 1
ATOM 1718 C CA . VAL A 1 222 ? -10.596 4.375 22.328 1.00 96.44 222 VAL A CA 1
ATOM 1719 C C . VAL A 1 222 ? -11.087 2.931 22.212 1.00 96.44 222 VAL A C 1
ATOM 1721 O O . VAL A 1 222 ? -12.227 2.647 22.580 1.00 96.44 222 VAL A O 1
ATOM 1724 N N . VAL A 1 223 ? -10.242 2.013 21.735 1.00 96.81 223 VAL A N 1
ATOM 1725 C CA . VAL A 1 223 ? -10.611 0.598 21.563 1.00 96.81 223 VAL A CA 1
ATOM 1726 C C . VAL A 1 223 ? -10.954 -0.041 22.908 1.00 96.81 223 VAL A C 1
ATOM 1728 O O . VAL A 1 223 ? -12.010 -0.662 23.042 1.00 96.81 223 VAL A O 1
ATOM 1731 N N . THR A 1 224 ? -10.109 0.168 23.920 1.00 96.19 224 THR A N 1
ATOM 1732 C CA . THR A 1 224 ? -10.336 -0.329 25.283 1.00 96.19 224 THR A CA 1
ATOM 1733 C C . THR A 1 224 ? -11.625 0.241 25.871 1.00 96.19 224 THR A C 1
ATOM 1735 O O . THR A 1 224 ? -12.411 -0.505 26.444 1.00 96.19 224 THR A O 1
ATOM 1738 N N . TYR A 1 225 ? -11.904 1.535 25.693 1.00 97.12 225 TYR A N 1
ATOM 1739 C CA . TYR A 1 225 ? -13.141 2.143 26.191 1.00 97.12 225 TYR A CA 1
ATOM 1740 C C . TYR A 1 225 ? -14.393 1.532 25.545 1.00 97.12 225 TYR A C 1
ATOM 1742 O O . TYR A 1 225 ? -15.338 1.161 26.245 1.00 97.12 225 TYR A O 1
ATOM 1750 N N . LEU A 1 226 ? -14.396 1.374 24.218 1.00 96.38 226 LEU A N 1
ATOM 1751 C CA . LEU A 1 226 ? -15.525 0.780 23.496 1.00 96.38 226 LEU A CA 1
ATOM 1752 C C . LEU A 1 226 ? -15.792 -0.664 23.939 1.00 96.38 226 LEU A C 1
ATOM 1754 O O . LEU A 1 226 ? -16.946 -1.049 24.123 1.00 96.38 226 LEU A O 1
ATOM 1758 N N . ARG A 1 227 ? -14.737 -1.452 24.148 1.00 95.19 227 ARG A N 1
ATOM 1759 C CA . ARG A 1 227 ? -14.855 -2.863 24.527 1.00 95.19 227 ARG A CA 1
ATOM 1760 C C . ARG A 1 227 ? -15.173 -3.055 26.011 1.00 95.19 227 ARG A C 1
ATOM 1762 O O . ARG A 1 227 ? -16.100 -3.783 26.354 1.00 95.19 227 ARG A O 1
ATOM 1769 N N . ASP A 1 228 ? -14.420 -2.403 26.890 1.00 95.62 228 ASP A N 1
ATOM 1770 C CA . ASP A 1 228 ? -14.415 -2.727 28.322 1.00 95.62 228 ASP A CA 1
ATOM 1771 C C . ASP A 1 228 ? -15.421 -1.882 29.110 1.00 95.62 228 ASP A C 1
ATOM 1773 O O . ASP A 1 228 ? -15.936 -2.343 30.127 1.00 95.62 228 ASP A O 1
ATOM 1777 N N . VAL A 1 229 ? -15.730 -0.668 28.634 1.00 96.81 229 VAL A N 1
ATOM 1778 C CA . VAL A 1 229 ? -16.693 0.238 29.283 1.00 96.81 229 VAL A CA 1
ATOM 1779 C C . VAL A 1 229 ? -18.042 0.220 28.574 1.00 96.81 229 VAL A C 1
ATOM 1781 O O . VAL A 1 229 ? -19.075 0.129 29.232 1.00 96.81 229 VAL A O 1
ATOM 1784 N N . MET A 1 230 ? -18.055 0.309 27.240 1.00 95.69 230 MET A N 1
ATOM 1785 C CA . MET A 1 230 ? -19.309 0.309 26.473 1.00 95.69 230 MET A CA 1
ATOM 1786 C C . MET A 1 230 ? -19.794 -1.095 26.092 1.00 95.69 230 MET A C 1
ATOM 1788 O O . MET A 1 230 ? -20.923 -1.229 25.626 1.00 95.69 230 MET A O 1
ATOM 1792 N N . HIS A 1 231 ? -18.974 -2.133 26.295 1.00 95.50 231 HIS A N 1
ATOM 1793 C CA . HIS A 1 231 ? -19.300 -3.526 25.965 1.00 95.50 231 HIS A CA 1
ATOM 1794 C C . HIS A 1 231 ? -19.680 -3.748 24.493 1.00 95.50 231 HIS A C 1
ATOM 1796 O O . HIS A 1 231 ? -20.463 -4.641 24.166 1.00 95.50 231 HIS A O 1
ATOM 1802 N N . LEU A 1 232 ? -19.107 -2.943 23.596 1.00 96.38 232 LEU A N 1
ATOM 1803 C CA . LEU A 1 232 ? -19.272 -3.084 22.156 1.00 96.38 232 LEU A CA 1
ATOM 1804 C C . LEU A 1 232 ? -18.258 -4.079 21.599 1.00 96.38 232 LEU A C 1
ATOM 1806 O O . LEU A 1 232 ? -17.114 -4.167 22.050 1.00 96.38 232 LEU A O 1
ATOM 1810 N N . GLN A 1 233 ? -18.661 -4.801 20.560 1.00 96.56 233 GLN A N 1
ATOM 1811 C CA . GLN A 1 233 ? -17.721 -5.582 19.769 1.00 96.56 233 GLN A CA 1
ATOM 1812 C C . GLN A 1 233 ? -16.861 -4.631 18.936 1.00 96.56 233 GLN A C 1
ATOM 1814 O O . GLN A 1 233 ? -17.375 -3.707 18.308 1.00 96.56 233 GLN A O 1
ATOM 1819 N N . VAL A 1 234 ? -15.552 -4.864 18.912 1.00 96.62 234 VAL A N 1
ATOM 1820 C CA . VAL A 1 234 ? -14.619 -4.065 18.115 1.00 96.62 234 VAL A CA 1
ATOM 1821 C C . VAL A 1 234 ? -13.934 -4.968 17.105 1.00 96.62 234 VAL A C 1
ATOM 1823 O O . VAL A 1 234 ? -13.421 -6.027 17.462 1.00 96.62 234 VAL A O 1
ATOM 1826 N N . ALA A 1 235 ? -13.928 -4.539 15.848 1.00 95.94 235 ALA A N 1
ATOM 1827 C CA . ALA A 1 235 ? -13.208 -5.193 14.765 1.00 95.94 235 ALA A CA 1
ATOM 1828 C C . ALA A 1 235 ? -12.413 -4.161 13.959 1.00 95.94 235 ALA A C 1
ATOM 1830 O O . ALA A 1 235 ? -12.655 -2.956 14.052 1.00 95.94 235 ALA A O 1
ATOM 1831 N N . MET A 1 236 ? -11.475 -4.642 13.149 1.00 94.38 236 MET A N 1
ATOM 1832 C CA . MET A 1 236 ? -10.701 -3.826 12.219 1.00 94.38 236 MET A CA 1
ATOM 1833 C C . MET A 1 236 ? -10.811 -4.407 10.810 1.00 94.38 236 MET A C 1
ATOM 1835 O O . MET A 1 236 ? -10.742 -5.624 10.639 1.00 94.38 236 MET A O 1
ATOM 1839 N N . ILE A 1 237 ? -10.950 -3.541 9.810 1.00 91.81 237 ILE A N 1
ATOM 1840 C CA . ILE A 1 237 ? -10.898 -3.887 8.389 1.00 91.81 237 ILE A CA 1
ATOM 1841 C C . ILE A 1 237 ? -9.754 -3.117 7.726 1.00 91.81 237 ILE A C 1
ATOM 1843 O O . ILE A 1 237 ? -9.496 -1.961 8.054 1.00 91.81 237 ILE A O 1
ATOM 1847 N N . THR A 1 238 ? -9.020 -3.767 6.825 1.00 85.62 238 THR A N 1
ATOM 1848 C CA . THR A 1 238 ? -7.909 -3.133 6.109 1.00 85.62 238 THR A CA 1
ATOM 1849 C C . THR A 1 238 ? -7.638 -3.832 4.782 1.00 85.62 238 THR A C 1
ATOM 1851 O O . THR A 1 238 ? -7.921 -5.020 4.633 1.00 85.62 238 THR A O 1
ATOM 1854 N N . GLY A 1 239 ? -7.105 -3.079 3.818 1.00 76.50 239 GLY A N 1
ATOM 1855 C CA . GLY A 1 239 ? -6.568 -3.616 2.566 1.00 76.50 239 GLY A CA 1
ATOM 1856 C C . GLY A 1 239 ? -5.089 -4.007 2.646 1.00 76.50 239 GLY A C 1
ATOM 1857 O O . GLY A 1 239 ? -4.550 -4.508 1.662 1.00 76.50 239 GLY A O 1
ATOM 1858 N N . ASP A 1 240 ? -4.436 -3.765 3.783 1.00 78.06 240 ASP A N 1
ATOM 1859 C CA . ASP A 1 240 ? -3.034 -4.114 3.998 1.00 78.06 240 ASP A CA 1
ATOM 1860 C C . ASP A 1 240 ? -2.852 -5.628 4.169 1.00 78.06 240 ASP A C 1
ATOM 1862 O O . ASP A 1 240 ? -3.811 -6.370 4.393 1.00 78.06 240 ASP A O 1
ATOM 1866 N N . ASN A 1 241 ? -1.603 -6.098 4.089 1.00 78.19 241 ASN A N 1
ATOM 1867 C CA . ASN A 1 241 ? -1.315 -7.512 4.310 1.00 78.19 241 ASN A CA 1
ATOM 1868 C C . ASN A 1 241 ? -1.650 -7.960 5.744 1.00 78.19 241 ASN A C 1
ATOM 1870 O O . ASN A 1 241 ? -1.678 -7.171 6.697 1.00 78.19 241 ASN A O 1
ATOM 1874 N N . GLU A 1 242 ? -1.891 -9.264 5.886 1.00 84.88 242 GLU A N 1
ATOM 1875 C CA . GLU A 1 242 ? -2.336 -9.882 7.136 1.00 84.88 242 GLU A CA 1
ATOM 1876 C C . GLU A 1 242 ? -1.352 -9.636 8.285 1.00 84.88 242 GLU A C 1
ATOM 1878 O O . GLU A 1 242 ? -1.768 -9.326 9.398 1.00 84.88 242 GLU A O 1
ATOM 1883 N N . HIS A 1 243 ? -0.044 -9.698 8.026 1.00 84.62 243 HIS A N 1
ATOM 1884 C CA . HIS A 1 243 ? 0.977 -9.470 9.047 1.00 84.62 243 HIS A CA 1
ATOM 1885 C C . HIS A 1 243 ? 0.941 -8.037 9.598 1.00 84.62 243 HIS A C 1
ATOM 1887 O O . HIS A 1 243 ? 0.993 -7.849 10.817 1.00 84.62 243 HIS A O 1
ATOM 1893 N N . ALA A 1 244 ? 0.799 -7.031 8.732 1.00 82.62 244 ALA A N 1
ATOM 1894 C CA . ALA A 1 244 ? 0.659 -5.632 9.125 1.00 82.62 244 ALA A CA 1
ATOM 1895 C C . ALA A 1 244 ? -0.650 -5.396 9.895 1.00 82.62 244 ALA A C 1
ATOM 1897 O O . ALA A 1 244 ? -0.649 -4.719 10.927 1.00 82.62 244 ALA A O 1
ATOM 1898 N N . ALA A 1 245 ? -1.759 -5.985 9.436 1.00 87.44 245 ALA A N 1
ATOM 1899 C CA . ALA A 1 245 ? -3.042 -5.935 10.136 1.00 87.44 245 ALA A CA 1
ATOM 1900 C C . ALA A 1 245 ? -2.934 -6.556 11.540 1.00 87.44 245 ALA A C 1
ATOM 1902 O O . ALA A 1 245 ? -3.287 -5.934 12.539 1.00 87.44 245 ALA A O 1
ATOM 1903 N N . MET A 1 246 ? -2.356 -7.750 11.634 1.00 89.31 246 MET A N 1
ATOM 1904 C CA . MET A 1 246 ? -2.167 -8.488 12.880 1.00 89.31 246 MET A CA 1
ATOM 1905 C C . MET A 1 246 ? -1.266 -7.733 13.869 1.00 89.31 246 MET A C 1
ATOM 1907 O O . MET A 1 246 ? -1.527 -7.742 15.072 1.00 89.31 246 MET A O 1
ATOM 1911 N N . LYS A 1 247 ? -0.226 -7.041 13.381 1.00 88.19 247 LYS A N 1
ATOM 1912 C CA . LYS A 1 247 ? 0.663 -6.205 14.207 1.00 88.19 247 LYS A CA 1
ATOM 1913 C C . LYS A 1 247 ? -0.121 -5.079 14.893 1.00 88.19 247 LYS A C 1
ATOM 1915 O O . LYS A 1 247 ? 0.019 -4.899 16.101 1.00 88.19 247 LYS A O 1
ATOM 1920 N N . VAL A 1 248 ? -0.983 -4.377 14.149 1.00 90.25 248 VAL A N 1
ATOM 1921 C CA . VAL A 1 248 ? -1.844 -3.308 14.691 1.00 90.25 248 VAL A CA 1
ATOM 1922 C C . VAL A 1 248 ? -2.925 -3.873 15.611 1.00 90.25 248 VAL A C 1
ATOM 1924 O O . VAL A 1 248 ? -3.105 -3.368 16.716 1.00 90.25 248 VAL A O 1
ATOM 1927 N N . ALA A 1 249 ? -3.600 -4.951 15.203 1.00 92.69 249 ALA A N 1
ATOM 1928 C CA . ALA A 1 249 ? -4.659 -5.570 15.996 1.00 92.69 249 ALA A CA 1
ATOM 1929 C C . ALA A 1 249 ? -4.149 -6.022 17.371 1.00 92.69 249 ALA A C 1
ATOM 1931 O O . ALA A 1 249 ? -4.754 -5.691 18.386 1.00 92.69 249 ALA A O 1
ATOM 1932 N N . ARG A 1 250 ? -2.985 -6.685 17.422 1.00 91.94 250 ARG A N 1
ATOM 1933 C CA . ARG A 1 250 ? -2.338 -7.083 18.684 1.00 91.94 250 ARG A CA 1
ATOM 1934 C C . ARG A 1 250 ? -1.926 -5.888 19.533 1.00 91.94 250 ARG A C 1
ATOM 1936 O O . ARG A 1 250 ? -2.044 -5.945 20.750 1.00 91.94 250 ARG A O 1
ATOM 1943 N N . HIS A 1 251 ? -1.435 -4.818 18.909 1.00 91.25 251 HIS A N 1
ATOM 1944 C CA . HIS A 1 251 ? -1.047 -3.606 19.628 1.00 91.25 251 HIS A CA 1
ATOM 1945 C C . HIS A 1 251 ? -2.239 -2.895 20.275 1.00 91.25 251 HIS A C 1
ATOM 1947 O O . HIS A 1 251 ? -2.096 -2.330 21.356 1.00 91.25 251 HIS A O 1
ATOM 1953 N N . LEU A 1 252 ? -3.403 -2.948 19.625 1.00 94.38 252 LEU A N 1
ATOM 1954 C CA . LEU A 1 252 ? -4.640 -2.311 20.074 1.00 94.38 252 LEU A CA 1
ATOM 1955 C C . LEU A 1 252 ? -5.582 -3.250 20.836 1.00 94.38 252 LEU A C 1
ATOM 1957 O O . LEU A 1 252 ? -6.678 -2.834 21.197 1.00 94.38 252 LEU A O 1
ATOM 1961 N N . ASP A 1 253 ? -5.170 -4.498 21.072 1.00 93.06 253 ASP A N 1
ATOM 1962 C CA . ASP A 1 253 ? -5.976 -5.535 21.727 1.00 93.06 253 ASP A CA 1
ATOM 1963 C C . ASP A 1 253 ? -7.341 -5.776 21.035 1.00 93.06 253 ASP A C 1
ATOM 1965 O O . ASP A 1 253 ? -8.376 -6.029 21.662 1.00 93.06 253 ASP A O 1
ATOM 1969 N N . ILE A 1 254 ? -7.340 -5.670 19.700 1.00 94.50 254 ILE A N 1
ATOM 1970 C CA . ILE A 1 254 ? -8.483 -5.992 18.842 1.00 94.50 254 ILE A CA 1
ATOM 1971 C C . ILE A 1 254 ? -8.466 -7.505 18.581 1.00 94.50 254 ILE A C 1
ATOM 1973 O O . ILE A 1 254 ? -7.440 -8.025 18.130 1.00 94.50 254 ILE A O 1
ATOM 1977 N N . PRO A 1 255 ? -9.577 -8.228 18.822 1.00 87.69 255 PRO A N 1
ATOM 1978 C CA . PRO A 1 255 ? -9.655 -9.661 18.570 1.00 87.69 255 PRO A CA 1
ATOM 1979 C C . PRO A 1 255 ? -9.294 -10.015 17.125 1.00 87.69 255 PRO A C 1
ATOM 1981 O O . PRO A 1 255 ? -9.791 -9.414 16.173 1.00 87.69 255 PRO A O 1
ATOM 1984 N N . THR A 1 256 ? -8.448 -11.028 16.978 1.00 80.81 256 THR A N 1
ATOM 1985 C CA . THR A 1 256 ? -8.059 -11.605 15.687 1.00 80.81 256 THR A CA 1
ATOM 1986 C C . THR A 1 256 ? -8.712 -12.978 15.637 1.00 80.81 256 THR A C 1
ATOM 1988 O O . THR A 1 256 ? -8.497 -13.779 16.546 1.00 80.81 256 THR A O 1
ATOM 1991 N N . GLN A 1 257 ? -9.648 -13.165 14.705 1.00 62.56 257 GLN A N 1
ATOM 1992 C CA . GLN A 1 257 ? -10.373 -14.431 14.550 1.00 62.56 257 GLN A CA 1
ATOM 1993 C C . GLN A 1 257 ? -9.455 -15.525 14.012 1.00 62.56 257 GLN A C 1
ATOM 1995 O O . GLN A 1 257 ? -8.551 -15.181 13.219 1.00 62.56 257 GLN A O 1
#

InterPro domains:
  IPR018303 P-type ATPase, phosphorylation site [PS00154] (32-38)
  IPR023214 HAD superfamily [G3DSA:3.40.50.1000] (1-257)
  IPR023299 P-type ATPase, cytoplasmic domain N [G3DSA:3.40.1110.10] (58-211)
  IPR023299 P-type ATPase, cytoplasmic domain N [SSF81660] (32-207)
  IPR036412 HAD-like superfamily [SSF56784] (26-255)